Protein AF-A0AAD5U2F9-F1 (afdb_monomer)

Radius of gyration: 37.43 Å; Cα contacts (8 Å, |Δi|>4): 205; chains: 1; bounding box: 77×42×132 Å

Solvent-accessible surface area (backbone atoms only — not comparable to full-atom values): 18842 Å² total; per-residue (Å²): 137,85,73,92,80,76,75,91,70,84,79,78,77,82,77,81,80,77,82,88,76,88,82,91,79,80,88,80,77,93,74,76,93,76,90,68,88,76,65,61,63,57,57,65,72,70,50,59,70,67,59,54,49,56,58,56,71,72,50,52,75,70,53,40,58,54,48,38,70,72,37,81,73,48,27,55,58,34,47,52,54,49,49,56,52,50,49,53,52,47,55,50,47,53,52,50,40,52,51,42,49,51,51,39,50,53,49,44,64,68,45,47,63,54,47,52,53,37,37,57,70,35,59,79,48,63,59,61,43,58,52,60,58,54,68,52,90,77,66,56,70,56,43,49,49,49,52,44,41,56,48,29,52,72,63,30,73,81,70,45,53,95,82,50,52,91,89,48,62,80,86,34,64,71,55,68,70,55,47,40,56,53,59,66,33,66,75,43,39,52,47,55,40,43,32,47,75,47,54,83,75,46,54,68,71,28,45,54,51,41,51,53,48,56,72,70,39,82,71,68,38,69,67,54,29,49,73,78,32,61,42,41,27,56,48,42,53,51,52,50,38,51,44,53,39,51,55,60,50,47,56,51,52,48,45,48,50,52,39,54,54,44,52,55,50,47,54,54,48,52,57,52,51,52,56,52,49,53,53,51,52,54,51,52,51,54,52,52,50,55,55,51,51,56,52,52,55,56,56,61,58,62,68,60,66,73,67,69,76,74,79,82,81,84,88,84,83,135

Structure (mmCIF, N/CA/C/O backbone):
data_AF-A0AAD5U2F9-F1
#
_entry.id   AF-A0AAD5U2F9-F1
#
loop_
_atom_site.group_PDB
_atom_site.id
_atom_site.type_symbol
_atom_site.label_atom_id
_atom_site.label_alt_id
_atom_site.label_comp_id
_atom_site.label_asym_id
_atom_site.label_entity_id
_atom_site.label_seq_id
_atom_site.pdbx_PDB_ins_code
_atom_site.Cartn_x
_atom_site.Cartn_y
_atom_site.Cartn_z
_atom_site.occupancy
_atom_site.B_iso_or_equiv
_atom_site.auth_seq_id
_atom_site.auth_comp_id
_atom_site.auth_asym_id
_atom_site.auth_atom_id
_atom_site.pdbx_PDB_model_num
ATOM 1 N N . MET A 1 1 ? 15.137 -20.471 -12.268 1.00 33.28 1 MET A N 1
ATOM 2 C CA . MET A 1 1 ? 14.529 -19.781 -13.425 1.00 33.28 1 MET A CA 1
ATOM 3 C C . MET A 1 1 ? 13.024 -19.851 -13.263 1.00 33.28 1 MET A C 1
ATOM 5 O O . MET A 1 1 ? 12.432 -20.885 -13.533 1.00 33.28 1 MET A O 1
ATOM 9 N N . ILE A 1 2 ? 12.435 -18.809 -12.681 1.00 31.50 2 ILE A N 1
ATOM 10 C CA . ILE A 1 2 ? 11.010 -18.770 -12.344 1.00 31.50 2 ILE A CA 1
ATOM 11 C C . ILE A 1 2 ? 10.299 -18.110 -13.521 1.00 31.50 2 ILE A C 1
ATOM 13 O O . ILE A 1 2 ? 10.504 -16.931 -13.793 1.00 31.50 2 ILE A O 1
ATOM 17 N N . GLY A 1 3 ? 9.524 -18.907 -14.254 1.00 26.14 3 GLY A N 1
ATOM 18 C CA . GLY A 1 3 ? 8.682 -18.437 -15.343 1.00 26.14 3 GLY A CA 1
ATOM 19 C C . GLY A 1 3 ? 7.549 -17.572 -14.804 1.00 26.14 3 GLY A C 1
ATOM 20 O O . GLY A 1 3 ? 6.609 -18.079 -14.197 1.00 26.14 3 GLY A O 1
ATOM 21 N N . ILE A 1 4 ? 7.601 -16.273 -15.088 1.00 39.16 4 ILE A N 1
ATOM 22 C CA . ILE A 1 4 ? 6.535 -15.300 -14.795 1.00 39.16 4 ILE A CA 1
ATOM 23 C C . ILE A 1 4 ? 5.450 -15.383 -15.891 1.00 39.16 4 ILE A C 1
ATOM 25 O O . ILE A 1 4 ? 5.004 -14.387 -16.448 1.00 39.16 4 ILE A O 1
ATOM 29 N N . LYS A 1 5 ? 5.042 -16.604 -16.261 1.00 36.72 5 LYS A N 1
ATOM 30 C CA . LYS A 1 5 ? 3.943 -16.849 -17.215 1.00 36.72 5 LYS A CA 1
ATOM 31 C C . LYS A 1 5 ? 2.891 -17.844 -16.725 1.00 36.72 5 LYS A C 1
ATOM 33 O O . LYS A 1 5 ? 2.007 -18.217 -17.487 1.00 36.72 5 LYS A O 1
ATOM 38 N N . LYS A 1 6 ? 2.899 -18.220 -15.442 1.00 33.22 6 LYS A N 1
ATOM 39 C CA . LYS A 1 6 ? 1.750 -18.892 -14.821 1.00 33.22 6 LYS A CA 1
ATOM 40 C C . LYS A 1 6 ? 1.134 -18.007 -13.741 1.00 33.22 6 LYS A C 1
ATOM 42 O O . LYS A 1 6 ? 1.696 -17.847 -12.669 1.00 33.22 6 LYS A O 1
ATOM 47 N N . GLN A 1 7 ? -0.054 -17.505 -14.077 1.00 32.22 7 GLN A N 1
ATOM 48 C CA . GLN A 1 7 ? -1.107 -17.049 -13.170 1.00 32.22 7 GLN A CA 1
ATOM 49 C C . GLN A 1 7 ? -0.877 -15.723 -12.431 1.00 32.22 7 GLN A C 1
ATOM 51 O O . GLN A 1 7 ? -0.737 -15.671 -11.215 1.00 32.22 7 GLN A O 1
ATOM 56 N N . LEU A 1 8 ? -1.035 -14.619 -13.164 1.00 32.69 8 LEU A N 1
ATOM 57 C CA . LEU A 1 8 ? -1.783 -13.483 -12.620 1.00 32.69 8 LEU A CA 1
ATOM 58 C C . LEU A 1 8 ? -3.261 -13.900 -12.577 1.00 32.69 8 LEU A C 1
ATOM 60 O O . LEU A 1 8 ? -3.999 -13.721 -13.544 1.00 32.69 8 LEU A O 1
ATOM 64 N N . HIS A 1 9 ? -3.671 -14.549 -11.486 1.00 31.70 9 HIS A N 1
ATOM 65 C CA . HIS A 1 9 ? -5.090 -14.712 -11.192 1.00 31.70 9 HIS A CA 1
ATOM 66 C C . HIS A 1 9 ? -5.690 -13.351 -10.802 1.00 31.70 9 HIS A C 1
ATOM 68 O O . HIS A 1 9 ? -5.030 -12.564 -10.119 1.00 31.70 9 HIS A O 1
ATOM 74 N N . PRO A 1 10 ? -6.932 -13.059 -11.221 1.00 29.91 10 PRO A N 1
ATOM 75 C CA . PRO A 1 10 ? -7.597 -11.815 -10.882 1.00 29.91 10 PRO A CA 1
ATOM 76 C C . PRO A 1 10 ? -7.901 -11.810 -9.383 1.00 29.91 10 PRO A C 1
ATOM 78 O O . PRO A 1 10 ? -8.661 -12.640 -8.884 1.00 29.91 10 PRO A O 1
ATOM 81 N N . ILE A 1 11 ? -7.312 -10.863 -8.654 1.00 34.22 11 ILE A N 1
ATOM 82 C CA . ILE A 1 11 ? -7.750 -10.554 -7.296 1.00 34.22 11 ILE A CA 1
ATOM 83 C C . ILE A 1 11 ? -9.129 -9.914 -7.435 1.00 34.22 11 ILE A C 1
ATOM 85 O O . ILE A 1 11 ? -9.268 -8.793 -7.927 1.00 34.22 11 ILE A O 1
ATOM 89 N N . ASN A 1 12 ? -10.149 -10.677 -7.047 1.00 27.72 12 ASN A N 1
ATOM 90 C CA . ASN A 1 12 ? -11.531 -10.239 -6.978 1.00 27.72 12 ASN A CA 1
ATOM 91 C C . ASN A 1 12 ? -11.623 -8.911 -6.221 1.00 27.72 12 ASN A C 1
ATOM 93 O O . ASN A 1 12 ? -11.378 -8.825 -5.018 1.00 27.72 12 ASN A O 1
ATOM 97 N N . SER A 1 13 ? -12.021 -7.875 -6.953 1.00 32.78 13 SER A N 1
ATOM 98 C CA . SER A 1 13 ? -12.453 -6.597 -6.417 1.00 32.78 13 SER A CA 1
ATOM 99 C C . SER A 1 13 ? -13.642 -6.816 -5.482 1.00 32.78 13 SER A C 1
ATOM 101 O O . SER A 1 13 ? -14.740 -7.156 -5.934 1.00 32.78 13 SER A O 1
ATOM 103 N N . VAL A 1 14 ? -13.455 -6.589 -4.181 1.00 30.52 14 VAL A N 1
ATOM 104 C CA . VAL A 1 14 ? -14.581 -6.460 -3.253 1.00 30.52 14 VAL A CA 1
ATOM 105 C C . VAL A 1 14 ? -15.279 -5.136 -3.556 1.00 30.52 14 VAL A C 1
ATOM 107 O O . VAL A 1 14 ? -14.872 -4.054 -3.141 1.00 30.52 14 VAL A O 1
ATOM 110 N N . SER A 1 15 ? -16.327 -5.269 -4.364 1.00 30.78 15 SER A N 1
ATOM 111 C CA . SER A 1 15 ? -17.335 -4.274 -4.699 1.00 30.78 15 SER A CA 1
ATOM 112 C C . SER A 1 15 ? -17.953 -3.682 -3.427 1.00 30.78 15 SER A C 1
ATOM 114 O O . SER A 1 15 ? -18.723 -4.340 -2.725 1.00 30.78 15 SER A O 1
ATOM 116 N N . SER A 1 16 ? -17.649 -2.417 -3.137 1.00 30.36 16 SER A N 1
ATOM 117 C CA . SER A 1 16 ? -18.396 -1.621 -2.165 1.00 30.36 16 SER A CA 1
ATOM 118 C C . SER A 1 16 ? -19.690 -1.123 -2.819 1.00 30.36 16 SER A C 1
ATOM 120 O O . SER A 1 16 ? -19.757 -0.072 -3.457 1.00 30.36 16 SER A O 1
ATOM 122 N N . ARG A 1 17 ? -20.754 -1.919 -2.676 1.00 29.19 17 ARG A N 1
ATOM 123 C CA . ARG A 1 17 ? -22.121 -1.517 -3.030 1.00 29.19 17 ARG A CA 1
ATOM 124 C C . ARG A 1 17 ? -22.540 -0.319 -2.173 1.00 29.19 17 ARG A C 1
ATOM 126 O O . ARG A 1 17 ? -22.806 -0.460 -0.983 1.00 29.19 17 ARG A O 1
ATOM 133 N N . LYS A 1 18 ? -22.656 0.855 -2.796 1.00 38.56 18 LYS A N 1
ATOM 134 C CA . LYS A 1 18 ? -23.537 1.931 -2.321 1.00 38.56 18 LYS A CA 1
ATOM 135 C C . LYS A 1 18 ? -24.983 1.539 -2.635 1.00 38.56 18 LYS A C 1
ATOM 137 O O . LYS A 1 18 ? -25.256 1.238 -3.796 1.00 38.56 18 LYS A O 1
ATOM 142 N N . PRO A 1 19 ? -25.936 1.631 -1.698 1.00 32.59 19 PRO A N 1
ATOM 143 C CA . PRO A 1 19 ? -27.327 1.790 -2.065 1.00 32.59 19 PRO A CA 1
ATOM 144 C C . PRO A 1 19 ? -27.665 3.282 -2.077 1.00 32.59 19 PRO A C 1
ATOM 146 O O . PRO A 1 19 ? -27.774 3.931 -1.038 1.00 32.59 19 PRO A O 1
ATOM 149 N N . ALA A 1 20 ? -27.842 3.817 -3.283 1.00 32.88 20 ALA A N 1
ATOM 150 C CA . ALA A 1 20 ? -28.724 4.950 -3.491 1.00 32.88 20 ALA A CA 1
ATOM 151 C C . ALA A 1 20 ? -30.162 4.422 -3.394 1.00 32.88 20 ALA A C 1
ATOM 153 O O . ALA A 1 20 ? -30.603 3.662 -4.251 1.00 32.88 20 ALA A O 1
ATOM 154 N N . LEU A 1 21 ? -30.880 4.805 -2.340 1.00 31.52 21 LEU A N 1
ATOM 155 C CA . LEU A 1 21 ? -32.331 4.677 -2.271 1.00 31.52 21 LEU A CA 1
ATOM 156 C C . LEU A 1 21 ? -32.918 6.068 -2.057 1.00 31.52 21 LEU A C 1
ATOM 158 O O . LEU A 1 21 ? -32.860 6.664 -0.984 1.00 31.52 21 LEU A O 1
ATOM 162 N N . SER A 1 22 ? -33.440 6.566 -3.169 1.00 37.78 22 SER A N 1
ATOM 163 C CA . SER A 1 22 ? -34.374 7.668 -3.328 1.00 37.78 22 SER A CA 1
ATOM 164 C C . SER A 1 22 ? -35.456 7.721 -2.251 1.00 37.78 22 SER A C 1
ATOM 166 O O . SER A 1 22 ? -36.113 6.711 -2.001 1.00 37.78 22 SER A O 1
ATOM 168 N N . LYS A 1 23 ? -35.771 8.927 -1.766 1.00 32.59 23 LYS A N 1
ATOM 169 C CA . LYS A 1 23 ? -37.139 9.282 -1.361 1.00 32.59 23 LYS A CA 1
ATOM 170 C C . LYS A 1 23 ? -37.476 10.709 -1.799 1.00 32.59 23 LYS A C 1
ATOM 172 O O . LYS A 1 23 ? -37.131 11.679 -1.134 1.00 32.59 23 LYS A O 1
ATOM 177 N N . LYS A 1 24 ? -38.188 10.808 -2.927 1.00 40.88 24 LYS A N 1
ATOM 178 C CA . LYS A 1 24 ? -39.222 11.827 -3.149 1.00 40.88 24 LYS A CA 1
ATOM 179 C C . LYS A 1 24 ? -40.519 11.277 -2.547 1.00 40.88 24 LYS A C 1
ATOM 181 O O . LYS A 1 24 ? -40.970 10.226 -2.981 1.00 40.88 24 LYS A O 1
ATOM 186 N N . LEU A 1 25 ? -41.060 11.983 -1.560 1.00 31.20 25 LEU A N 1
ATOM 187 C CA . LEU A 1 25 ? -42.456 12.009 -1.086 1.00 31.20 25 LEU A CA 1
ATOM 188 C C . LEU A 1 25 ? -42.454 13.098 0.003 1.00 31.20 25 LEU A C 1
ATOM 190 O O . LEU A 1 25 ? -41.921 12.892 1.086 1.00 31.20 25 LEU A O 1
ATOM 194 N N . ALA A 1 26 ? -42.603 14.363 -0.384 1.00 30.98 26 ALA A N 1
ATOM 195 C CA . ALA A 1 26 ? -43.881 15.067 -0.500 1.00 30.98 26 ALA A CA 1
ATOM 196 C C . ALA A 1 26 ? -44.586 15.243 0.858 1.00 30.98 26 ALA A C 1
ATOM 198 O O . ALA A 1 26 ? -45.121 14.301 1.426 1.00 30.98 26 ALA A O 1
ATOM 199 N N . ASN A 1 27 ? -44.554 16.496 1.325 1.00 39.47 27 ASN A N 1
ATOM 200 C CA . ASN A 1 27 ? -45.583 17.212 2.077 1.00 39.47 27 ASN A CA 1
ATOM 201 C C . ASN A 1 27 ? -46.611 16.380 2.851 1.00 39.47 27 ASN A C 1
ATOM 203 O O . ASN A 1 27 ? -47.549 15.847 2.268 1.00 39.47 27 ASN A O 1
ATOM 207 N N . THR A 1 28 ? -46.579 16.479 4.180 1.00 30.92 28 THR A N 1
ATOM 208 C CA . THR A 1 28 ? -47.809 16.548 4.979 1.00 30.92 28 THR A CA 1
ATOM 209 C C . THR A 1 28 ? -47.571 17.432 6.204 1.00 30.92 28 THR A C 1
ATOM 211 O O . THR A 1 28 ? -46.722 17.152 7.039 1.00 30.92 28 THR A O 1
ATOM 214 N N . LYS A 1 29 ? -48.311 18.547 6.211 1.00 32.12 29 LYS A N 1
ATOM 215 C CA . LYS A 1 29 ? -48.756 19.404 7.320 1.00 32.12 29 LYS A CA 1
ATOM 216 C C . LYS A 1 29 ? -47.908 19.485 8.599 1.00 32.12 29 LYS A C 1
ATOM 218 O O . LYS A 1 29 ? -47.848 18.563 9.404 1.00 32.12 29 LYS A O 1
ATOM 223 N N . ARG A 1 30 ? -47.463 20.724 8.860 1.00 43.28 30 ARG A N 1
ATOM 224 C CA . ARG A 1 30 ? -47.388 21.336 10.198 1.00 43.28 30 ARG A CA 1
ATOM 225 C C . ARG A 1 30 ? -48.528 20.830 11.089 1.00 43.28 30 ARG A C 1
ATOM 227 O O . ARG A 1 30 ? -49.688 21.120 10.801 1.00 43.28 30 ARG A O 1
ATOM 234 N N . ILE A 1 31 ? -48.180 20.180 12.194 1.00 32.78 31 ILE A N 1
ATOM 235 C CA . ILE A 1 31 ? -49.028 20.101 13.380 1.00 32.78 31 ILE A CA 1
ATOM 236 C C . ILE A 1 31 ? -48.168 20.559 14.560 1.00 32.78 31 ILE A C 1
ATOM 238 O O . ILE A 1 31 ? -47.144 19.964 14.878 1.00 32.78 31 ILE A O 1
ATOM 242 N N . SER A 1 32 ? -48.571 21.723 15.065 1.00 34.31 32 SER A N 1
ATOM 243 C CA . SER A 1 32 ? -48.339 22.331 16.377 1.00 34.31 32 SER A CA 1
ATOM 244 C C . SER A 1 32 ? -47.263 21.741 17.294 1.00 34.31 32 SER A C 1
ATOM 246 O O . SER A 1 32 ? -47.362 20.620 17.784 1.00 34.31 32 SER A O 1
ATOM 248 N N . THR A 1 33 ? -46.335 22.621 17.664 1.00 39.47 33 THR A N 1
ATOM 249 C CA . THR A 1 33 ? -45.695 22.689 18.982 1.00 39.47 33 THR A CA 1
ATOM 250 C C . THR A 1 33 ? -46.696 22.400 20.105 1.00 39.47 33 THR A C 1
ATOM 252 O O . THR A 1 33 ? -47.547 23.238 20.406 1.00 39.47 33 THR A O 1
ATOM 255 N N . VAL A 1 34 ? -46.583 21.227 20.728 1.00 37.91 34 VAL A N 1
ATOM 256 C CA . VAL A 1 34 ? -47.246 20.912 21.995 1.00 37.91 34 VAL A CA 1
ATOM 257 C C . VAL A 1 34 ? -46.211 21.077 23.103 1.00 37.91 34 VAL A C 1
ATOM 259 O O . VAL A 1 34 ? -45.277 20.291 23.240 1.00 37.91 34 VAL A O 1
ATOM 262 N N . ASN A 1 35 ? -46.368 22.154 23.866 1.00 38.53 35 ASN A N 1
ATOM 263 C CA . ASN A 1 35 ? -45.693 22.357 25.138 1.00 38.53 35 ASN A CA 1
ATOM 264 C C . ASN A 1 35 ? -46.372 21.462 26.189 1.00 38.53 35 ASN A C 1
ATOM 266 O O . ASN A 1 35 ? -47.381 21.857 26.765 1.00 38.53 35 ASN A O 1
ATOM 270 N N . THR A 1 36 ? -45.823 20.277 26.454 1.00 37.78 36 THR A N 1
ATOM 271 C CA . THR A 1 36 ? -46.230 19.397 27.570 1.00 37.78 36 THR A CA 1
ATOM 272 C C . THR A 1 36 ? -45.003 18.899 28.329 1.00 37.78 36 THR A C 1
ATOM 274 O O . THR A 1 36 ? -44.701 17.717 28.365 1.00 37.78 36 THR A O 1
ATOM 277 N N . THR A 1 37 ? -44.235 19.801 28.941 1.00 46.03 37 THR A N 1
ATOM 278 C CA . THR A 1 37 ? -42.982 19.426 29.629 1.00 46.03 37 THR A CA 1
ATOM 279 C C . THR A 1 37 ? -43.123 19.132 31.123 1.00 46.03 37 THR A C 1
ATOM 281 O O . THR A 1 37 ? -42.113 18.897 31.770 1.00 46.03 37 THR A O 1
ATOM 284 N N . LYS A 1 38 ? -44.332 19.117 31.707 1.00 47.41 38 LYS A N 1
ATOM 285 C CA . LYS A 1 38 ? -44.489 18.867 33.159 1.00 47.41 38 LYS A CA 1
ATOM 286 C C . LYS A 1 38 ? -45.297 17.628 33.551 1.00 47.41 38 LYS A C 1
ATOM 288 O O . LYS A 1 38 ? -45.161 17.182 34.683 1.00 47.41 38 LYS A O 1
ATOM 293 N N . SER A 1 39 ? -46.105 17.051 32.661 1.00 48.19 39 SER A N 1
ATOM 294 C CA . SER A 1 39 ? -46.947 15.890 32.996 1.00 48.19 39 SER A CA 1
ATOM 295 C C . SER A 1 39 ? -46.292 14.540 32.682 1.00 48.19 39 SER A C 1
ATOM 297 O O . SER A 1 39 ? -46.493 13.592 33.436 1.00 48.19 39 SER A O 1
ATOM 299 N N . ASP A 1 40 ? -45.454 14.447 31.643 1.00 52.34 40 ASP A N 1
ATOM 300 C CA . ASP A 1 40 ? -44.859 13.168 31.212 1.00 52.34 40 ASP A CA 1
ATOM 301 C C . ASP A 1 40 ? -43.726 12.669 32.124 1.00 52.34 40 ASP A C 1
ATOM 303 O O . ASP A 1 40 ? -43.527 11.461 32.259 1.00 52.34 40 ASP A O 1
ATOM 307 N N . GLU A 1 41 ? -43.012 13.565 32.819 1.00 55.22 41 GLU A N 1
ATOM 308 C CA . GLU A 1 41 ? -41.964 13.155 33.771 1.00 55.22 41 GLU A CA 1
ATOM 309 C C . GLU A 1 41 ? -42.535 12.334 34.935 1.00 55.22 41 GLU A C 1
ATOM 311 O O . GLU A 1 41 ? -41.893 11.394 35.406 1.00 55.22 41 GLU A O 1
ATOM 316 N N . SER A 1 42 ? -43.766 12.639 35.357 1.00 59.19 42 SER A N 1
ATOM 317 C CA . SER A 1 42 ? -44.431 11.949 36.467 1.00 59.19 42 SER A CA 1
ATOM 318 C C . SER A 1 42 ? -44.774 10.489 36.151 1.00 59.19 42 SER A C 1
ATOM 320 O O . SER A 1 42 ? -44.719 9.639 37.038 1.00 59.19 42 SER A O 1
ATOM 322 N N . LEU A 1 43 ? -45.049 10.168 34.881 1.00 66.50 43 LEU A N 1
ATOM 323 C CA . LEU A 1 43 ? -45.358 8.803 34.448 1.00 66.50 43 LEU A CA 1
ATOM 324 C C . LEU A 1 43 ? -44.110 7.914 34.458 1.00 66.50 43 LEU A C 1
ATOM 326 O O . LEU A 1 43 ? -44.182 6.760 34.873 1.00 66.50 43 LEU A O 1
ATOM 330 N N . LEU A 1 44 ? -42.954 8.460 34.066 1.00 64.56 44 LEU A N 1
ATOM 331 C CA . LEU A 1 44 ? -41.676 7.739 34.101 1.00 64.56 44 LEU A CA 1
ATOM 332 C C . LEU A 1 44 ? -41.145 7.525 35.521 1.00 64.56 44 LEU A C 1
ATOM 334 O O . LEU A 1 44 ? -40.471 6.530 35.765 1.00 64.56 44 LEU A O 1
ATOM 338 N N . LEU A 1 45 ? -41.453 8.429 36.452 1.00 69.25 45 LEU A N 1
ATOM 339 C CA . LEU A 1 45 ? -41.091 8.297 37.868 1.00 69.25 45 LEU A CA 1
ATOM 340 C C . LEU A 1 45 ? -41.937 7.253 38.617 1.00 69.25 45 LEU A C 1
ATOM 342 O O . LEU A 1 45 ? -41.470 6.716 39.617 1.00 69.25 45 LEU A O 1
ATOM 346 N N . ASN A 1 46 ? -43.144 6.949 38.128 1.00 78.00 46 ASN A N 1
ATOM 347 C CA . ASN A 1 46 ? -44.066 5.983 38.741 1.00 78.00 46 ASN A CA 1
ATOM 348 C C . ASN A 1 46 ? -43.971 4.566 38.149 1.00 78.00 46 ASN A C 1
ATOM 350 O O . ASN A 1 46 ? -44.647 3.652 38.624 1.00 78.00 46 ASN A O 1
ATOM 354 N N . LEU A 1 47 ? -43.162 4.369 37.106 1.00 81.56 47 LEU A N 1
ATOM 355 C CA . LEU A 1 47 ? -42.963 3.060 36.491 1.00 81.56 47 LEU A CA 1
ATOM 356 C C . LEU A 1 47 ? -42.028 2.183 37.345 1.00 81.56 47 LEU A C 1
ATOM 358 O O . LEU A 1 47 ? -41.042 2.687 37.885 1.00 81.56 47 LEU A O 1
ATOM 362 N N . PRO A 1 48 ? -42.278 0.862 37.431 1.00 88.62 48 PRO A N 1
ATOM 363 C CA . PRO A 1 48 ? -41.333 -0.065 38.042 1.00 88.62 48 PRO A CA 1
ATOM 364 C C . PRO A 1 48 ? -39.966 -0.008 37.350 1.00 88.62 48 PRO A C 1
ATOM 366 O O . PRO A 1 48 ? -39.873 0.120 36.123 1.00 88.62 48 PRO A O 1
ATOM 369 N N . SER A 1 49 ? -38.903 -0.146 38.142 1.00 86.19 49 SER A N 1
ATOM 370 C CA . SER A 1 49 ? -37.507 -0.046 37.693 1.00 86.19 49 SER A CA 1
ATOM 371 C C . SER A 1 49 ? -37.189 -0.993 36.525 1.00 86.19 49 SER A C 1
ATOM 373 O O . SER A 1 49 ? -36.432 -0.651 35.616 1.00 86.19 49 SER A O 1
ATOM 375 N N . GLU A 1 50 ? -37.804 -2.174 36.511 1.00 88.56 50 GLU A N 1
ATOM 376 C CA . GLU A 1 50 ? -37.663 -3.209 35.487 1.00 88.56 50 GLU A CA 1
ATOM 377 C C . GLU A 1 50 ? -38.198 -2.747 34.128 1.00 88.56 50 GLU A C 1
ATOM 379 O O . GLU A 1 50 ? -37.573 -2.993 33.093 1.00 88.56 50 GLU A O 1
ATOM 384 N N . ILE A 1 51 ? -39.331 -2.036 34.122 1.00 89.06 51 ILE A N 1
ATOM 385 C CA . ILE A 1 51 ? -39.951 -1.527 32.894 1.00 89.06 51 ILE A CA 1
ATOM 386 C C . ILE A 1 51 ? -39.092 -0.408 32.302 1.00 89.06 51 ILE A C 1
ATOM 388 O O . ILE A 1 51 ? -38.866 -0.373 31.092 1.00 89.06 51 ILE A O 1
ATOM 392 N N . ILE A 1 52 ? -38.531 0.457 33.150 1.00 87.12 52 ILE A N 1
ATOM 393 C CA . ILE A 1 52 ? -37.615 1.525 32.727 1.00 87.12 52 ILE A CA 1
ATOM 394 C C . ILE A 1 52 ? -36.351 0.930 32.091 1.00 87.12 52 ILE A C 1
ATOM 396 O O . ILE A 1 52 ? -35.933 1.364 31.014 1.00 87.12 52 ILE A O 1
ATOM 400 N N . LEU A 1 53 ? -35.769 -0.104 32.709 1.00 88.56 53 LEU A N 1
ATOM 401 C CA . LEU A 1 53 ? -34.615 -0.815 32.156 1.00 88.56 53 LEU A CA 1
ATOM 402 C C . LEU A 1 53 ? -34.932 -1.468 30.804 1.00 88.56 53 LEU A C 1
ATOM 404 O O . LEU A 1 53 ? -34.114 -1.388 29.888 1.00 88.56 53 LEU A O 1
ATOM 408 N N . LEU A 1 54 ? -36.113 -2.075 30.651 1.00 89.12 54 LEU A N 1
ATOM 409 C CA . LEU A 1 54 ? -36.565 -2.664 29.386 1.00 89.12 54 LEU A CA 1
ATOM 410 C C . LEU A 1 54 ? -36.715 -1.617 28.276 1.00 89.12 54 LEU A C 1
ATOM 412 O O . LEU A 1 54 ? -36.242 -1.845 27.162 1.00 89.12 54 LEU A O 1
ATOM 416 N N . ILE A 1 55 ? -37.304 -0.456 28.580 1.00 88.94 55 ILE A N 1
ATOM 417 C CA . ILE A 1 55 ? -37.427 0.657 27.626 1.00 88.94 55 ILE A CA 1
ATOM 418 C C . ILE A 1 55 ? -36.032 1.117 27.186 1.00 88.94 55 ILE A C 1
ATOM 420 O O . ILE A 1 55 ? -35.733 1.202 25.993 1.00 88.94 55 ILE A O 1
ATOM 424 N N . PHE A 1 56 ? -35.133 1.350 28.142 1.00 91.25 56 PHE A N 1
ATOM 425 C CA . PHE A 1 56 ? -33.779 1.825 27.863 1.00 91.25 56 PHE A CA 1
ATOM 426 C C . PHE A 1 56 ? -32.897 0.782 27.165 1.00 91.25 56 PHE A C 1
ATOM 428 O O . PHE A 1 56 ? -32.013 1.148 26.384 1.00 91.25 56 PHE A O 1
ATOM 435 N N . LYS A 1 57 ? -33.165 -0.514 27.356 1.00 90.62 57 LYS A N 1
ATOM 436 C CA . LYS A 1 57 ? -32.479 -1.607 26.654 1.00 90.62 57 LYS A CA 1
ATOM 437 C C . LYS A 1 57 ? -32.712 -1.585 25.141 1.00 90.62 57 LYS A C 1
ATOM 439 O O . LYS A 1 57 ? -31.886 -2.146 24.424 1.00 90.62 57 LYS A O 1
ATOM 444 N N . ASN A 1 58 ? -33.746 -0.910 24.646 1.00 90.81 58 ASN A N 1
ATOM 445 C CA . ASN A 1 58 ? -34.024 -0.804 23.209 1.00 90.81 58 ASN A CA 1
ATOM 446 C C . ASN A 1 58 ? -33.578 0.531 22.591 1.00 90.81 58 ASN A C 1
ATOM 448 O O . ASN A 1 58 ? -33.508 0.644 21.370 1.00 90.81 58 ASN A O 1
ATOM 452 N N . LEU A 1 59 ? -33.220 1.527 23.406 1.00 92.38 59 LEU A N 1
ATOM 453 C CA . LEU A 1 59 ? -32.761 2.831 22.920 1.00 92.38 59 LEU A CA 1
ATOM 454 C C . LEU A 1 59 ? -31.346 2.763 22.342 1.00 92.38 59 LEU A C 1
ATOM 456 O O . LEU A 1 59 ? -30.524 1.955 22.772 1.00 92.38 59 LEU A O 1
ATOM 460 N N . SER A 1 60 ? -31.016 3.654 21.412 1.00 92.50 60 SER A N 1
ATOM 461 C CA . SER A 1 60 ? -29.647 3.843 20.920 1.00 92.50 60 SER A CA 1
ATOM 462 C C . SER A 1 60 ? -28.743 4.511 21.970 1.00 92.50 60 SER A C 1
ATOM 464 O O . SER A 1 60 ? -29.204 5.155 22.912 1.00 92.50 60 SER A O 1
ATOM 466 N N . ILE A 1 61 ? -27.416 4.416 21.803 1.00 88.75 61 ILE A N 1
ATOM 467 C CA . ILE A 1 61 ? -26.448 5.092 22.694 1.00 88.75 61 ILE A CA 1
ATOM 468 C C . ILE A 1 61 ? -26.663 6.616 22.695 1.00 88.75 61 ILE A C 1
ATOM 470 O O . ILE A 1 61 ? -26.491 7.269 23.724 1.00 88.75 61 ILE A O 1
ATOM 474 N N . VAL A 1 62 ? -27.047 7.194 21.553 1.00 90.56 62 VAL A N 1
ATOM 475 C CA . VAL A 1 62 ? -27.298 8.638 21.423 1.00 90.56 62 VAL A CA 1
ATOM 476 C C . VAL A 1 62 ? -28.521 9.049 22.243 1.00 90.56 62 VAL A C 1
ATOM 478 O O . VAL A 1 62 ? -28.480 10.059 22.943 1.00 90.56 62 VAL A O 1
ATOM 481 N N . GLU A 1 63 ? -29.588 8.256 22.201 1.00 91.12 63 GLU A N 1
ATOM 482 C CA . GLU A 1 63 ? -30.808 8.503 22.974 1.00 91.12 63 GLU A CA 1
ATOM 483 C C . GLU A 1 63 ? -30.582 8.296 24.470 1.00 91.12 63 GLU A C 1
ATOM 485 O O . GLU A 1 63 ? -31.004 9.134 25.262 1.00 91.12 63 GLU A O 1
ATOM 490 N N . LEU A 1 64 ? -29.825 7.268 24.867 1.00 89.75 64 LEU A N 1
ATOM 491 C CA . LEU A 1 64 ? -29.445 7.060 26.268 1.00 89.75 64 LEU A CA 1
ATOM 492 C C . LEU A 1 64 ? -28.637 8.237 26.832 1.00 89.75 64 LEU A C 1
ATOM 494 O O . LEU A 1 64 ? -28.856 8.647 27.970 1.00 89.75 64 LEU A O 1
ATOM 498 N N . LYS A 1 65 ? -27.744 8.835 26.031 1.00 87.56 65 LYS A N 1
ATOM 499 C CA . LYS A 1 65 ? -27.016 10.053 26.424 1.00 87.56 65 LYS A CA 1
ATOM 500 C C . LYS A 1 65 ? -27.947 11.247 26.641 1.00 87.56 65 LYS A C 1
ATOM 502 O O . LYS A 1 65 ? -27.686 12.037 27.541 1.00 87.56 65 LYS A O 1
ATOM 507 N N . LYS A 1 66 ? -29.014 11.380 25.847 1.00 90.19 66 LYS A N 1
ATOM 508 C CA . LYS A 1 66 ? -30.030 12.430 26.033 1.00 90.19 66 LYS A CA 1
ATOM 509 C C . LYS A 1 66 ? -30.879 12.157 27.274 1.00 90.19 66 LYS A C 1
ATOM 511 O O . LYS A 1 66 ? -31.039 13.050 28.097 1.00 90.19 66 LYS A O 1
ATOM 516 N N . ALA A 1 67 ? -31.339 10.918 27.453 1.00 86.69 67 ALA A N 1
ATOM 517 C CA . ALA A 1 67 ? -32.135 10.499 28.607 1.00 86.69 67 ALA A CA 1
ATOM 518 C C . ALA A 1 67 ? -31.391 10.706 29.938 1.00 86.69 67 ALA A C 1
ATOM 520 O O . ALA A 1 67 ? -31.989 11.110 30.933 1.00 86.69 67 ALA A O 1
ATOM 521 N N . ARG A 1 68 ? -30.062 10.539 29.934 1.00 86.19 68 ARG A N 1
ATOM 522 C CA . ARG A 1 68 ? -29.182 10.832 31.076 1.00 86.19 68 ARG A CA 1
ATOM 523 C C . ARG A 1 68 ? -29.266 12.286 31.567 1.00 86.19 68 ARG A C 1
ATOM 525 O O . ARG A 1 68 ? -28.954 12.545 32.727 1.00 86.19 68 ARG A O 1
ATOM 532 N N . LEU A 1 69 ? -29.630 13.233 30.699 1.00 87.88 69 LEU A N 1
ATOM 533 C CA . LEU A 1 69 ? -29.712 14.661 31.028 1.00 87.88 69 LEU A CA 1
ATOM 534 C C . LEU A 1 69 ? -31.082 15.079 31.576 1.00 87.88 69 LEU A C 1
ATOM 536 O O . LEU A 1 69 ? -31.188 16.180 32.104 1.00 87.88 69 LEU A O 1
ATOM 540 N N . LEU A 1 70 ? -32.106 14.227 31.460 1.00 87.31 70 LEU A N 1
ATOM 541 C CA . LEU A 1 70 ? -33.483 14.583 31.813 1.00 87.31 70 LEU A CA 1
ATOM 542 C C . LEU A 1 70 ? -33.706 14.595 33.328 1.00 87.31 70 LEU A C 1
ATOM 544 O O . LEU A 1 70 ? -34.257 15.547 33.862 1.00 87.31 70 LEU A O 1
ATOM 548 N N . SER A 1 71 ? -33.243 13.571 34.051 1.00 86.19 71 SER A N 1
ATOM 549 C CA . SER A 1 71 ? -33.406 13.532 35.508 1.00 86.19 71 SER A CA 1
ATOM 550 C C . SER A 1 71 ? -32.302 12.749 36.216 1.00 86.19 71 SER A C 1
ATOM 552 O O . SER A 1 71 ? -31.671 11.855 35.646 1.00 86.19 71 SER A O 1
ATOM 554 N N . LYS A 1 72 ? -32.080 13.057 37.503 1.00 82.81 72 LYS A N 1
ATOM 555 C CA . LYS A 1 72 ? -31.133 12.314 38.358 1.00 82.81 72 LYS A CA 1
ATOM 556 C C . LYS A 1 72 ? -31.537 10.845 38.528 1.00 82.81 72 LYS A C 1
ATOM 558 O O . LYS A 1 72 ? -30.658 9.996 38.621 1.00 82.81 72 LYS A O 1
ATOM 563 N N . TYR A 1 73 ? -32.840 10.560 38.544 1.00 82.44 73 TYR A N 1
ATOM 564 C CA . TYR A 1 73 ? -33.375 9.203 38.652 1.00 82.44 73 TYR A CA 1
ATOM 565 C C . TYR A 1 73 ? -33.091 8.390 37.382 1.00 82.44 73 TYR A C 1
ATOM 567 O O . TYR A 1 73 ? -32.509 7.316 37.456 1.00 82.44 73 TYR A O 1
ATOM 575 N N . LEU A 1 74 ? -33.373 8.934 36.193 1.00 84.19 74 LEU A N 1
ATOM 576 C CA . LEU A 1 74 ? -33.086 8.247 34.926 1.00 84.19 74 LEU A CA 1
ATOM 577 C C . LEU A 1 74 ? -31.579 8.136 34.647 1.00 84.19 74 LEU A C 1
ATOM 579 O O . LEU A 1 74 ? -31.134 7.220 33.953 1.00 84.19 74 LEU A O 1
ATOM 583 N N . LYS A 1 75 ? -30.768 9.039 35.212 1.00 86.81 75 LYS A N 1
ATOM 584 C CA . LYS A 1 75 ? -29.305 9.013 35.103 1.00 86.81 75 LYS A CA 1
ATOM 585 C C . LYS A 1 75 ? -28.692 7.705 35.619 1.00 86.81 75 LYS A C 1
ATOM 587 O O . LYS A 1 75 ? -27.741 7.232 35.004 1.00 86.81 75 LYS A O 1
ATOM 592 N N . SER A 1 76 ? -29.199 7.108 36.701 1.00 84.44 76 SER A N 1
ATOM 593 C CA . SER A 1 76 ? -28.648 5.845 37.227 1.00 84.44 76 SER A CA 1
ATOM 594 C C . SER A 1 76 ? -28.931 4.669 36.285 1.00 84.44 76 SER A C 1
ATOM 596 O O . SER A 1 76 ? -28.003 3.955 35.912 1.00 84.44 76 SER A O 1
ATOM 598 N N . PHE A 1 77 ? -30.173 4.525 35.815 1.00 85.88 77 PHE A N 1
ATOM 599 C CA . PHE A 1 77 ? -30.566 3.467 34.875 1.00 85.88 77 PHE A CA 1
ATOM 600 C C . PHE A 1 77 ? -29.873 3.601 33.516 1.00 85.88 77 PHE A C 1
ATOM 602 O O . PHE A 1 77 ? -29.385 2.617 32.957 1.00 85.88 77 PHE A O 1
ATOM 609 N N . THR A 1 78 ? -29.795 4.825 32.986 1.00 89.06 78 THR A N 1
ATOM 610 C CA . THR A 1 78 ? -29.080 5.088 31.729 1.00 89.06 78 THR A CA 1
ATOM 611 C C . THR A 1 78 ? -27.589 4.816 31.864 1.00 89.06 78 THR A C 1
ATOM 613 O O . THR A 1 78 ? -27.025 4.204 30.962 1.00 89.06 78 THR A O 1
ATOM 616 N N . ASN A 1 79 ? -26.950 5.210 32.973 1.00 88.38 79 ASN A N 1
ATOM 617 C CA . ASN A 1 79 ? -25.543 4.895 33.223 1.00 88.38 79 ASN A CA 1
ATOM 618 C C . ASN A 1 79 ? -25.313 3.384 33.310 1.00 88.38 79 ASN A C 1
ATOM 620 O O . ASN A 1 79 ? -24.417 2.907 32.626 1.00 88.38 79 ASN A O 1
ATOM 624 N N . TYR A 1 80 ? -26.161 2.635 34.021 1.00 87.94 80 TYR A N 1
ATOM 625 C CA . TYR A 1 80 ? -26.043 1.177 34.121 1.00 87.94 80 TYR A CA 1
ATOM 626 C C . TYR A 1 80 ? -26.083 0.494 32.742 1.00 87.94 80 TYR A C 1
ATOM 628 O O . TYR A 1 80 ? -25.202 -0.297 32.398 1.00 87.94 80 TYR A O 1
ATOM 636 N N . ILE A 1 81 ? -27.068 0.845 31.906 1.00 89.88 81 ILE A N 1
ATOM 637 C CA . ILE A 1 81 ? -27.209 0.270 30.557 1.00 89.88 81 ILE A CA 1
ATOM 638 C C . ILE A 1 81 ? -26.083 0.733 29.632 1.00 89.88 81 ILE A C 1
ATOM 640 O O . ILE A 1 81 ? -25.567 -0.060 28.841 1.00 89.88 81 ILE A O 1
ATOM 644 N N . LEU A 1 82 ? -25.689 2.008 29.713 1.00 89.31 82 LEU A N 1
ATOM 645 C CA . LEU A 1 82 ? -24.551 2.528 28.960 1.00 89.31 82 LEU A CA 1
ATOM 646 C C . LEU A 1 82 ? -23.270 1.797 29.350 1.00 89.31 82 LEU A C 1
ATOM 648 O O . LEU A 1 82 ? -22.566 1.350 28.456 1.00 89.31 82 LEU A O 1
ATOM 652 N N . ASN A 1 83 ? -22.996 1.635 30.641 1.00 89.19 83 ASN A N 1
ATOM 653 C CA . ASN A 1 83 ? -21.816 0.950 31.148 1.00 89.19 83 ASN A CA 1
ATOM 654 C C . ASN A 1 83 ? -21.781 -0.492 30.627 1.00 89.19 83 ASN A C 1
ATOM 656 O O . ASN A 1 83 ? -20.858 -0.844 29.904 1.00 89.19 83 ASN A O 1
ATOM 660 N N . SER A 1 84 ? -22.854 -1.267 30.828 1.00 90.62 84 SER A N 1
ATOM 661 C CA . SER A 1 84 ? -22.962 -2.644 30.320 1.00 90.62 84 SER A CA 1
ATOM 662 C C . SER A 1 84 ? -22.692 -2.754 28.810 1.00 90.62 84 SER A C 1
ATOM 664 O O . SER A 1 84 ? -21.876 -3.569 28.374 1.00 90.62 84 SER A O 1
ATOM 666 N N . ARG A 1 85 ? -23.320 -1.899 27.993 1.00 91.69 85 ARG A N 1
ATOM 667 C CA . ARG A 1 85 ? -23.132 -1.922 26.533 1.00 91.69 85 ARG A CA 1
ATOM 668 C C . ARG A 1 85 ? -21.739 -1.481 26.108 1.00 91.69 85 ARG A C 1
ATOM 670 O O . ARG A 1 85 ? -21.172 -2.052 25.183 1.00 91.69 85 ARG A O 1
ATOM 677 N N . LEU A 1 86 ? -21.203 -0.439 26.733 1.00 91.19 86 LEU A N 1
ATOM 678 C CA . LEU A 1 86 ? -19.884 0.085 26.398 1.00 91.19 86 LEU A CA 1
ATOM 679 C C . LEU A 1 86 ? -18.792 -0.897 26.824 1.00 91.19 86 LEU A C 1
ATOM 681 O O . LEU A 1 86 ? -17.850 -1.075 26.061 1.00 91.19 86 LEU A O 1
ATOM 685 N N . THR A 1 87 ? -18.950 -1.592 27.955 1.00 92.00 87 THR A N 1
ATOM 686 C CA . THR A 1 87 ? -18.083 -2.705 28.363 1.00 92.00 87 THR A CA 1
ATOM 687 C C . THR A 1 87 ? -18.106 -3.815 27.320 1.00 92.00 87 THR A C 1
ATOM 689 O O . THR A 1 87 ? -17.049 -4.214 26.848 1.00 92.00 87 THR A O 1
ATOM 692 N N . GLN A 1 88 ? -19.288 -4.237 26.859 1.00 93.31 88 GLN A N 1
ATOM 693 C CA . GLN A 1 88 ? -19.396 -5.255 25.810 1.00 93.31 88 GLN A CA 1
ATOM 694 C C . GLN A 1 88 ? -18.734 -4.815 24.491 1.00 93.31 88 GLN A C 1
ATOM 696 O O . GLN A 1 88 ? -18.037 -5.598 23.844 1.00 93.31 88 GLN A O 1
ATOM 701 N N . ILE A 1 89 ? -18.928 -3.558 24.077 1.00 92.62 89 ILE A N 1
ATOM 702 C CA . ILE A 1 89 ? -18.258 -3.001 22.891 1.00 92.62 89 ILE A CA 1
ATOM 703 C C . ILE A 1 89 ? -16.739 -2.980 23.100 1.00 92.62 89 ILE A C 1
ATOM 705 O O . ILE A 1 89 ? -16.003 -3.305 22.171 1.00 92.62 89 ILE A O 1
ATOM 709 N N . ASN A 1 90 ? -16.270 -2.626 24.296 1.00 92.50 90 ASN A N 1
ATOM 710 C CA . ASN A 1 90 ? -14.850 -2.590 24.627 1.00 92.50 90 ASN A CA 1
ATOM 711 C C . ASN A 1 90 ? -14.218 -3.987 24.575 1.00 92.50 90 ASN A C 1
ATOM 713 O O . ASN A 1 90 ? -13.206 -4.162 23.907 1.00 92.50 90 ASN A O 1
ATOM 717 N N . GLU A 1 91 ? -14.857 -4.995 25.170 1.00 94.44 91 GLU A N 1
ATOM 718 C CA . GLU A 1 91 ? -14.413 -6.395 25.099 1.00 94.44 91 GLU A CA 1
ATOM 719 C C . GLU A 1 91 ? -14.364 -6.918 23.656 1.00 94.44 91 GLU A C 1
ATOM 721 O O . GLU A 1 91 ? -13.451 -7.652 23.273 1.00 94.44 91 GLU A O 1
ATOM 726 N N . ASN A 1 92 ? -15.342 -6.547 22.824 1.00 94.94 92 ASN A N 1
ATOM 727 C CA . ASN A 1 92 ? -15.337 -6.912 21.408 1.00 94.94 92 ASN A CA 1
ATOM 728 C C . ASN A 1 92 ? -14.194 -6.221 20.654 1.00 94.94 92 ASN A C 1
ATOM 730 O O . ASN A 1 92 ? -13.491 -6.878 19.889 1.00 94.94 92 ASN A O 1
ATOM 734 N N . LEU A 1 93 ? -13.952 -4.931 20.912 1.00 93.88 93 LEU A N 1
ATOM 735 C CA . LEU A 1 93 ? -12.819 -4.202 20.336 1.00 93.88 93 LEU A CA 1
ATOM 736 C C . LEU A 1 93 ? -11.472 -4.779 20.783 1.00 93.88 93 LEU A C 1
ATOM 738 O O . LEU A 1 93 ? -10.559 -4.857 19.968 1.00 93.88 93 LEU A O 1
ATOM 742 N N . GLU A 1 94 ? -11.338 -5.218 22.035 1.00 95.06 94 GLU A N 1
ATOM 743 C CA . GLU A 1 94 ? -10.145 -5.912 22.536 1.00 95.06 94 GLU A CA 1
ATOM 744 C C . GLU A 1 94 ? -9.907 -7.231 21.796 1.00 95.06 94 GLU A C 1
ATOM 746 O O . GLU A 1 94 ? -8.784 -7.520 21.371 1.00 95.06 94 GLU A O 1
ATOM 751 N N . LYS A 1 95 ? -10.967 -8.023 21.587 1.00 96.44 95 LYS A N 1
ATOM 752 C CA . LYS A 1 95 ? -10.899 -9.262 20.798 1.00 96.44 95 LYS A CA 1
ATOM 753 C C . LYS A 1 95 ? -10.494 -8.979 19.352 1.00 96.44 95 LYS A C 1
ATOM 755 O O . LYS A 1 95 ? -9.630 -9.679 18.824 1.00 96.44 95 LYS A O 1
ATOM 760 N N . ASP A 1 96 ? -11.078 -7.963 18.725 1.00 95.44 96 ASP A N 1
ATOM 761 C CA . ASP A 1 96 ? -10.768 -7.583 17.345 1.00 95.44 96 ASP A CA 1
ATOM 762 C C . ASP A 1 96 ? -9.347 -7.026 17.213 1.00 95.44 96 ASP A C 1
ATOM 764 O O . ASP A 1 96 ? -8.630 -7.387 16.279 1.00 95.44 96 ASP A O 1
ATOM 768 N N . LEU A 1 97 ? -8.888 -6.230 18.183 1.00 96.12 97 LEU A N 1
ATOM 769 C CA . LEU A 1 97 ? -7.508 -5.755 18.245 1.00 96.12 97 LEU A CA 1
ATOM 770 C C . LEU A 1 97 ? -6.532 -6.923 18.399 1.00 96.12 97 LEU A C 1
ATOM 772 O O . LEU A 1 97 ? -5.508 -6.954 17.719 1.00 96.12 97 LEU A O 1
ATOM 776 N N . LYS A 1 98 ? -6.841 -7.905 19.254 1.00 96.75 98 LYS A N 1
ATOM 777 C CA . LYS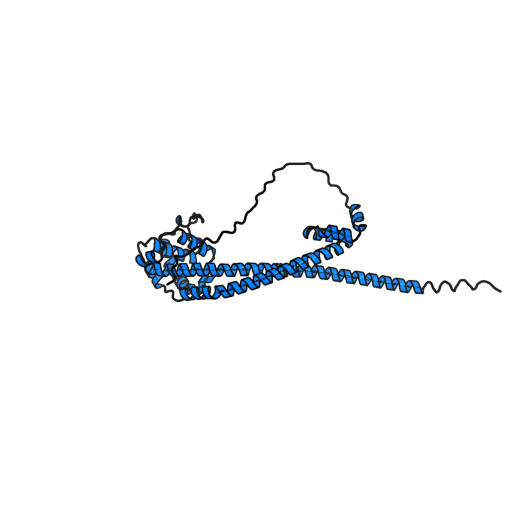 A 1 98 ? -6.011 -9.104 19.418 1.00 96.75 98 LYS A CA 1
ATOM 778 C C . LYS A 1 98 ? -5.916 -9.889 18.109 1.00 96.75 98 LYS A C 1
ATOM 780 O O . LYS A 1 98 ? -4.810 -10.231 17.702 1.00 96.75 98 LYS A O 1
ATOM 785 N N . LYS A 1 99 ? -7.044 -10.112 17.425 1.00 95.94 99 LYS A N 1
ATOM 786 C CA . LYS A 1 99 ? -7.081 -10.773 16.108 1.00 95.94 99 LYS A CA 1
ATOM 787 C C . LYS A 1 99 ? -6.266 -10.008 15.064 1.00 95.94 99 LYS A C 1
ATOM 789 O O . LYS A 1 99 ? -5.410 -10.602 14.420 1.00 95.94 99 LYS A O 1
ATOM 794 N N . SER A 1 100 ? -6.485 -8.698 14.935 1.00 94.31 100 SER A N 1
ATOM 795 C CA . SER A 1 100 ? -5.755 -7.846 13.986 1.00 94.31 100 SER A CA 1
ATOM 796 C C . SER A 1 100 ? -4.257 -7.780 14.308 1.00 94.31 100 SER A C 1
ATOM 798 O O . SER A 1 100 ? -3.433 -7.819 13.404 1.00 94.31 100 SER A O 1
ATOM 800 N N . SER A 1 101 ? -3.874 -7.764 15.588 1.00 96.12 101 SER A N 1
ATOM 801 C CA . SER A 1 101 ? -2.472 -7.788 16.021 1.00 96.12 101 SER A CA 1
ATOM 802 C C . SER A 1 101 ? -1.776 -9.106 15.674 1.00 96.12 101 SER A C 1
ATOM 804 O O . SER A 1 101 ? -0.640 -9.084 15.202 1.00 96.12 101 SER A O 1
ATOM 806 N N . THR A 1 102 ? -2.448 -10.245 15.871 1.00 96.75 102 THR A N 1
ATOM 807 C CA . THR A 1 102 ? -1.935 -11.556 15.446 1.00 96.75 102 THR A CA 1
ATOM 808 C C . THR A 1 102 ? -1.802 -11.621 13.925 1.00 96.75 102 THR A C 1
ATOM 810 O O . THR A 1 102 ? -0.712 -11.901 13.438 1.00 96.75 102 THR A O 1
ATOM 813 N N . SER A 1 103 ? -2.856 -11.250 13.192 1.00 95.31 103 SER A N 1
ATOM 814 C CA . SER A 1 103 ? -2.862 -11.202 11.723 1.00 95.31 103 SER A CA 1
ATOM 815 C C . SER A 1 103 ? -1.733 -10.325 11.171 1.00 95.31 103 SER A C 1
ATOM 817 O O . SER A 1 103 ? -0.972 -10.757 10.311 1.00 95.31 103 SER A O 1
ATOM 819 N N . TYR A 1 104 ? -1.548 -9.119 11.721 1.00 95.81 104 TYR A N 1
ATOM 820 C CA . TYR A 1 104 ? -0.455 -8.222 11.340 1.00 95.81 104 TYR A CA 1
ATOM 821 C C . TYR A 1 104 ? 0.919 -8.866 11.553 1.00 95.81 104 TYR A C 1
ATOM 823 O O . TYR A 1 104 ? 1.767 -8.782 10.672 1.00 95.81 104 TYR A O 1
ATOM 831 N N . LYS A 1 105 ? 1.149 -9.519 12.700 1.00 96.25 105 LYS A N 1
ATOM 832 C CA . LYS A 1 105 ? 2.432 -10.175 12.995 1.00 96.25 105 LYS A CA 1
ATOM 833 C C . LYS A 1 105 ? 2.704 -11.355 12.068 1.00 96.25 105 LYS A C 1
ATOM 835 O O . LYS A 1 105 ? 3.834 -11.523 11.626 1.00 96.25 105 LYS A O 1
ATOM 840 N N . GLU A 1 106 ? 1.691 -12.167 11.783 1.00 96.25 106 GLU A N 1
ATOM 841 C CA . GLU A 1 106 ? 1.797 -13.295 10.851 1.00 96.25 106 GLU A CA 1
ATOM 842 C C . GLU A 1 106 ? 2.086 -12.807 9.425 1.00 96.25 106 GLU A C 1
ATOM 844 O O . GLU A 1 106 ? 2.977 -13.326 8.745 1.00 96.25 106 GLU A O 1
ATOM 849 N N . LEU A 1 107 ? 1.392 -11.752 8.993 1.00 95.56 107 LEU A N 1
ATOM 850 C CA . LEU A 1 107 ? 1.614 -11.113 7.701 1.00 95.56 107 LEU A CA 1
ATOM 851 C C . LEU A 1 107 ? 3.020 -10.502 7.613 1.00 95.56 107 LEU A C 1
ATOM 853 O O . LEU A 1 107 ? 3.749 -10.757 6.661 1.00 95.56 107 LEU A O 1
ATOM 857 N N . GLU A 1 108 ? 3.439 -9.745 8.624 1.00 95.38 108 GLU A N 1
ATOM 858 C CA . GLU A 1 108 ? 4.774 -9.149 8.694 1.00 95.38 108 GLU A CA 1
ATOM 859 C C . GLU A 1 108 ? 5.860 -10.231 8.677 1.00 95.38 108 GLU A C 1
ATOM 861 O O . GLU A 1 108 ? 6.814 -10.134 7.905 1.00 95.38 108 GLU A O 1
ATOM 866 N N . PHE A 1 109 ? 5.697 -11.304 9.454 1.00 96.69 109 PHE A N 1
ATOM 867 C CA . PHE A 1 109 ? 6.639 -12.421 9.488 1.00 96.69 109 PHE A CA 1
ATOM 868 C C . PHE A 1 109 ? 6.753 -13.131 8.132 1.00 96.69 109 PHE A C 1
ATOM 870 O O . PHE A 1 109 ? 7.862 -13.402 7.673 1.00 96.69 109 PHE A O 1
ATOM 877 N N . SER A 1 110 ? 5.624 -13.395 7.468 1.00 96.00 110 SER A N 1
ATOM 878 C CA . SER A 1 110 ? 5.602 -14.074 6.166 1.00 96.00 110 SER A CA 1
ATOM 879 C C . SER A 1 110 ? 6.133 -13.205 5.020 1.00 96.00 110 SER A C 1
ATOM 881 O O . SER A 1 110 ? 6.816 -13.715 4.133 1.00 96.00 110 SER A O 1
ATOM 883 N N . LEU A 1 111 ? 5.881 -11.891 5.043 1.00 95.38 111 LEU A N 1
ATOM 884 C CA . LEU A 1 111 ? 6.226 -10.976 3.949 1.00 95.38 111 LEU A CA 1
ATOM 885 C C . LEU A 1 111 ? 7.599 -10.301 4.089 1.00 95.38 111 LEU A C 1
ATOM 887 O O . LEU A 1 111 ? 8.203 -9.920 3.083 1.00 95.38 111 LEU A O 1
ATOM 891 N N . THR A 1 112 ? 8.149 -10.196 5.301 1.00 93.50 112 THR A N 1
ATOM 892 C CA . THR A 1 112 ? 9.481 -9.602 5.536 1.00 93.50 112 THR A CA 1
ATOM 893 C C . THR A 1 112 ? 10.603 -10.244 4.700 1.00 93.50 112 THR A C 1
ATOM 895 O O . THR A 1 112 ? 11.417 -9.501 4.135 1.00 93.50 112 THR A O 1
ATOM 898 N N . PRO A 1 113 ? 10.674 -11.582 4.540 1.00 95.50 113 PRO A N 1
ATOM 899 C CA . PRO A 1 113 ? 11.666 -12.213 3.671 1.00 95.50 113 PRO A CA 1
ATOM 900 C C . PRO A 1 113 ? 11.570 -11.740 2.214 1.00 95.50 113 PRO A C 1
ATOM 902 O O . PRO A 1 113 ? 12.598 -11.479 1.586 1.00 95.50 113 PRO A O 1
ATOM 905 N N . HIS A 1 114 ? 10.353 -11.554 1.694 1.00 93.75 114 HIS A N 1
ATOM 906 C CA . HIS A 1 114 ? 10.127 -11.045 0.339 1.00 93.75 114 HIS A CA 1
ATOM 907 C C . HIS A 1 114 ? 10.612 -9.597 0.194 1.00 93.75 114 HIS A C 1
ATOM 909 O O . HIS A 1 114 ? 11.326 -9.277 -0.757 1.00 93.75 114 HIS A O 1
ATOM 915 N N . LEU A 1 115 ? 10.319 -8.731 1.168 1.00 94.56 115 LEU A N 1
ATOM 916 C CA . LEU A 1 115 ? 10.822 -7.352 1.175 1.00 94.56 115 LEU A CA 1
ATOM 917 C C . LEU A 1 115 ? 12.356 -7.293 1.218 1.00 94.56 115 LEU A C 1
ATOM 919 O O . LEU A 1 115 ? 12.972 -6.496 0.505 1.00 94.56 115 LEU A O 1
ATOM 923 N N . SER A 1 116 ? 12.984 -8.157 2.020 1.00 94.25 116 SER A N 1
ATOM 924 C CA . SER A 1 116 ? 14.444 -8.288 2.081 1.00 94.25 116 SER A CA 1
ATOM 925 C C . SER A 1 116 ? 15.030 -8.746 0.741 1.00 94.25 116 SER A C 1
ATOM 927 O O . SER A 1 116 ? 16.001 -8.166 0.250 1.00 94.25 116 SER A O 1
ATOM 929 N N . HIS A 1 117 ? 14.398 -9.733 0.103 1.00 93.94 117 HIS A N 1
ATOM 930 C CA . HIS A 1 117 ? 14.785 -10.231 -1.213 1.00 93.94 117 HIS A CA 1
ATOM 931 C C . HIS A 1 117 ? 14.763 -9.126 -2.280 1.00 93.94 117 HIS A C 1
ATOM 933 O O . HIS A 1 117 ? 15.767 -8.916 -2.964 1.00 93.94 117 HIS A O 1
ATOM 939 N N . TYR A 1 118 ? 13.678 -8.350 -2.365 1.00 94.06 118 TYR A N 1
ATOM 940 C CA . TYR A 1 118 ? 13.590 -7.235 -3.311 1.00 94.06 118 TYR A CA 1
ATOM 941 C C . TYR A 1 118 ? 14.603 -6.126 -3.003 1.00 94.06 118 TYR A C 1
ATOM 943 O O . TYR A 1 118 ? 15.263 -5.633 -3.915 1.00 94.06 118 TYR A O 1
ATOM 951 N N . ARG A 1 119 ? 14.829 -5.778 -1.730 1.00 93.81 119 ARG A N 1
ATOM 952 C CA . ARG A 1 119 ? 15.887 -4.818 -1.358 1.00 93.81 119 ARG A CA 1
ATOM 953 C C . ARG A 1 119 ? 17.281 -5.283 -1.768 1.00 93.81 119 ARG A C 1
ATOM 955 O O . ARG A 1 119 ? 18.109 -4.454 -2.141 1.00 93.81 119 ARG A O 1
ATOM 962 N N . ASN A 1 120 ? 17.552 -6.583 -1.688 1.00 92.31 120 ASN A N 1
ATOM 963 C CA . ASN A 1 120 ? 18.832 -7.140 -2.111 1.00 92.31 120 ASN A CA 1
ATOM 964 C C . ASN A 1 120 ? 19.011 -7.058 -3.631 1.00 92.31 120 ASN A C 1
ATOM 966 O O . ASN A 1 120 ? 20.106 -6.722 -4.078 1.00 92.31 120 ASN A O 1
ATOM 970 N N . PHE A 1 121 ? 17.950 -7.255 -4.422 1.00 89.62 121 PHE A N 1
ATOM 971 C CA . PHE A 1 121 ? 18.005 -7.006 -5.868 1.00 89.62 121 PHE A CA 1
ATOM 972 C C . PHE A 1 121 ? 18.315 -5.547 -6.213 1.00 89.62 121 PHE A C 1
ATOM 974 O O . PHE A 1 121 ? 19.049 -5.282 -7.160 1.00 89.62 121 PHE A O 1
ATOM 981 N N . LEU A 1 122 ? 17.816 -4.602 -5.415 1.00 93.56 122 LEU A N 1
ATOM 982 C CA . LEU A 1 122 ? 18.062 -3.170 -5.600 1.00 93.56 122 LEU A CA 1
ATOM 983 C C . LEU A 1 122 ? 19.434 -2.701 -5.076 1.00 93.56 122 LEU A C 1
ATOM 985 O O . LEU A 1 122 ? 19.710 -1.505 -5.088 1.00 93.56 122 LEU A O 1
ATOM 989 N N . ARG A 1 123 ? 20.297 -3.602 -4.579 1.00 90.88 123 ARG A N 1
ATOM 990 C CA . ARG A 1 123 ? 21.578 -3.234 -3.948 1.00 90.88 123 ARG A CA 1
ATOM 991 C C . ARG A 1 123 ? 22.660 -2.830 -4.948 1.00 90.88 123 ARG A C 1
ATOM 993 O O . ARG A 1 123 ? 23.448 -1.942 -4.648 1.00 90.88 123 ARG A O 1
ATOM 1000 N N . ASN A 1 124 ? 22.716 -3.493 -6.099 1.00 86.75 124 ASN A N 1
ATOM 1001 C CA . ASN A 1 124 ? 23.838 -3.385 -7.036 1.00 86.75 124 ASN A CA 1
ATOM 1002 C C . ASN A 1 124 ? 23.432 -2.617 -8.299 1.00 86.75 124 ASN A C 1
ATOM 1004 O O . ASN A 1 124 ? 23.644 -3.084 -9.417 1.00 86.75 124 ASN A O 1
ATOM 1008 N N . LEU A 1 125 ? 22.799 -1.458 -8.118 1.00 91.50 125 LEU A N 1
ATOM 1009 C CA . LEU A 1 125 ? 22.361 -0.619 -9.228 1.00 91.50 125 LEU A CA 1
ATOM 1010 C C . LEU A 1 125 ? 23.486 0.326 -9.641 1.00 91.50 125 LEU A C 1
ATOM 1012 O O . LEU A 1 125 ? 23.940 1.160 -8.860 1.00 91.50 125 LEU A O 1
ATOM 1016 N N . THR A 1 126 ? 23.936 0.200 -10.886 1.00 90.88 126 THR A N 1
ATOM 1017 C CA . THR A 1 126 ? 24.934 1.096 -11.472 1.00 90.88 126 THR A CA 1
ATOM 1018 C C . THR A 1 126 ? 24.238 2.213 -12.245 1.00 90.88 126 THR A C 1
ATOM 1020 O O . THR A 1 126 ? 23.198 2.019 -12.875 1.00 90.88 126 THR A O 1
ATOM 1023 N N . SER A 1 127 ? 24.818 3.415 -12.222 1.00 91.69 127 SER A N 1
ATOM 1024 C CA . SER A 1 127 ? 24.332 4.534 -13.040 1.00 91.69 127 SER A CA 1
ATOM 1025 C C . SER A 1 127 ? 24.667 4.358 -14.526 1.00 91.69 127 SER A C 1
ATOM 1027 O O . SER A 1 127 ? 24.108 5.079 -15.352 1.00 91.69 127 SER A O 1
ATOM 1029 N N . ASN A 1 128 ? 25.519 3.379 -14.860 1.00 93.81 128 ASN A N 1
ATOM 1030 C CA . ASN A 1 128 ? 25.921 3.043 -16.224 1.00 93.81 128 ASN A CA 1
ATOM 1031 C C . ASN A 1 128 ? 24.718 2.680 -17.095 1.00 93.81 128 ASN A C 1
ATOM 1033 O O . ASN A 1 128 ? 24.584 3.211 -18.191 1.00 93.81 128 ASN A O 1
ATOM 1037 N N . GLU A 1 129 ? 23.785 1.878 -16.574 1.00 93.19 129 GLU A N 1
ATOM 1038 C CA . GLU A 1 129 ? 22.572 1.510 -17.315 1.00 93.19 129 GLU A CA 1
ATOM 1039 C C . GLU A 1 129 ? 21.749 2.758 -17.669 1.00 93.19 129 GLU A C 1
ATOM 1041 O O . GLU A 1 129 ? 21.258 2.901 -18.788 1.00 93.19 129 GLU A O 1
ATOM 1046 N N . VAL A 1 130 ? 21.634 3.705 -16.724 1.00 94.81 130 VAL A N 1
ATOM 1047 C CA . VAL A 1 130 ? 20.937 4.988 -16.925 1.00 94.81 130 VAL A CA 1
ATOM 1048 C C . VAL A 1 130 ? 21.640 5.813 -17.989 1.00 94.81 130 VAL A C 1
ATOM 1050 O O . VAL A 1 130 ? 20.979 6.353 -18.874 1.00 94.81 130 VAL A O 1
ATOM 1053 N N . THR A 1 131 ? 22.969 5.907 -17.934 1.00 95.25 131 THR A N 1
ATOM 1054 C CA . THR A 1 131 ? 23.719 6.616 -18.968 1.00 95.25 131 THR A CA 1
ATOM 1055 C C . THR A 1 131 ? 23.540 5.952 -20.325 1.00 95.25 131 THR A C 1
ATOM 1057 O O . THR A 1 131 ? 23.099 6.638 -21.236 1.00 95.25 131 THR A O 1
ATOM 1060 N N . GLU A 1 132 ? 23.735 4.643 -20.457 1.00 95.31 132 GLU A N 1
ATOM 1061 C CA . GLU A 1 132 ? 23.599 3.932 -21.734 1.00 95.31 132 GLU A CA 1
ATOM 1062 C C . GLU A 1 132 ? 22.194 4.092 -22.334 1.00 95.31 132 GLU A C 1
ATOM 1064 O O . GLU A 1 132 ? 22.059 4.458 -23.501 1.00 95.31 132 GLU A O 1
ATOM 1069 N N . ALA A 1 133 ? 21.138 3.952 -21.525 1.00 94.00 133 ALA A N 1
ATOM 1070 C CA . ALA A 1 133 ? 19.766 4.176 -21.981 1.00 94.00 133 ALA A CA 1
ATOM 1071 C C . ALA A 1 133 ? 19.530 5.614 -22.481 1.00 94.00 133 ALA A C 1
ATOM 1073 O O . ALA A 1 133 ? 18.816 5.827 -23.458 1.00 94.00 133 ALA A O 1
ATOM 1074 N N . THR A 1 134 ? 20.145 6.621 -21.852 1.00 94.31 134 THR A N 1
ATOM 1075 C CA . THR A 1 134 ? 19.984 8.027 -22.271 1.00 94.31 134 THR A CA 1
ATOM 1076 C C . THR A 1 134 ? 20.759 8.394 -23.538 1.00 94.31 134 THR A C 1
ATOM 1078 O O . THR A 1 134 ? 20.489 9.443 -24.130 1.00 94.31 134 THR A O 1
ATOM 1081 N N . TRP A 1 135 ? 21.706 7.568 -23.987 1.00 94.62 135 TRP A N 1
ATOM 1082 C CA . TRP A 1 135 ? 22.510 7.863 -25.178 1.00 94.62 135 TRP A CA 1
ATOM 1083 C C . TRP A 1 135 ? 21.754 7.634 -26.491 1.00 94.62 135 TRP A C 1
ATOM 1085 O O . TRP A 1 135 ? 22.124 8.222 -27.503 1.00 94.62 135 TRP A O 1
ATOM 1095 N N . TYR A 1 136 ? 20.643 6.893 -26.474 1.00 93.81 136 TYR A N 1
ATOM 1096 C CA . TYR A 1 136 ? 19.806 6.694 -27.656 1.00 93.81 136 TYR A CA 1
ATOM 1097 C C . TYR A 1 136 ? 19.244 8.026 -28.187 1.00 93.81 136 TYR A C 1
ATOM 1099 O O . TYR A 1 136 ? 18.601 8.798 -27.465 1.00 93.81 136 TYR A O 1
ATOM 1107 N N . SER A 1 137 ? 19.473 8.290 -29.476 1.00 92.06 137 SER A N 1
ATOM 1108 C CA . SER A 1 137 ? 18.874 9.428 -30.191 1.00 92.06 137 SER A CA 1
ATOM 1109 C C . SER A 1 137 ? 17.393 9.180 -30.485 1.00 92.06 137 SER A C 1
ATOM 1111 O O . SER A 1 137 ? 16.574 10.072 -30.279 1.00 92.06 137 SER A O 1
ATOM 1113 N N . SER A 1 138 ? 17.055 7.949 -30.884 1.00 94.00 138 SER A N 1
ATOM 1114 C CA . SER A 1 138 ? 15.688 7.455 -31.071 1.00 94.00 138 SER A CA 1
ATOM 1115 C C . SER A 1 138 ? 15.551 6.105 -30.353 1.00 94.00 138 SER A C 1
ATOM 1117 O O . SER A 1 138 ? 16.125 5.119 -30.823 1.00 94.00 138 SER A O 1
ATOM 1119 N N . PRO A 1 139 ? 14.913 6.046 -29.171 1.00 94.25 139 PRO A N 1
ATOM 1120 C CA . PRO A 1 139 ? 14.825 4.819 -28.390 1.00 94.25 139 PRO A CA 1
ATOM 1121 C C . PRO A 1 139 ? 13.759 3.874 -28.970 1.00 94.25 139 PRO A C 1
ATOM 1123 O O . PRO A 1 139 ? 12.746 4.342 -29.498 1.00 94.25 139 PRO A O 1
ATOM 1126 N N . PRO A 1 140 ? 13.917 2.550 -28.802 1.00 94.94 140 PRO A N 1
ATOM 1127 C CA . PRO A 1 140 ? 12.808 1.611 -28.946 1.00 94.94 140 PRO A CA 1
ATOM 1128 C C . PRO A 1 140 ? 11.630 2.009 -28.044 1.00 94.94 140 PRO A C 1
ATOM 1130 O O . PRO A 1 140 ? 11.838 2.536 -26.944 1.00 94.94 140 PRO A O 1
ATOM 1133 N N . ALA A 1 141 ? 10.399 1.743 -28.486 1.00 92.88 141 ALA A N 1
ATOM 1134 C CA . ALA A 1 141 ? 9.193 2.110 -27.741 1.00 92.88 141 ALA A CA 1
ATOM 1135 C C . ALA A 1 141 ? 9.179 1.473 -26.341 1.00 92.88 141 ALA A C 1
ATOM 1137 O O . ALA A 1 141 ? 8.882 2.139 -25.354 1.00 92.88 141 ALA A O 1
ATOM 1138 N N . GLU A 1 142 ? 9.614 0.219 -26.240 1.00 93.81 142 GLU A N 1
ATOM 1139 C CA . GLU A 1 142 ? 9.685 -0.545 -24.997 1.00 93.81 142 GLU A CA 1
ATOM 1140 C C . GLU A 1 142 ? 10.676 0.089 -24.005 1.00 93.81 142 GLU A C 1
ATOM 1142 O O . GLU A 1 142 ? 10.384 0.219 -22.814 1.00 93.81 142 GLU A O 1
ATOM 1147 N N . LEU A 1 143 ? 11.839 0.541 -24.498 1.00 95.56 143 LEU A N 1
ATOM 1148 C CA . LEU A 1 143 ? 12.830 1.248 -23.681 1.00 95.56 143 LEU A CA 1
ATOM 1149 C C . LEU A 1 143 ? 12.264 2.581 -23.187 1.00 95.56 143 LEU A C 1
ATOM 1151 O O . LEU A 1 143 ? 12.384 2.907 -22.005 1.00 95.56 143 LEU A O 1
ATOM 1155 N N . HIS A 1 144 ? 11.621 3.335 -24.081 1.00 94.75 144 HIS A N 1
ATOM 1156 C CA . HIS A 1 144 ? 10.985 4.597 -23.730 1.00 94.75 144 HIS A CA 1
ATOM 1157 C C . HIS A 1 144 ? 9.955 4.408 -22.613 1.00 94.75 144 HIS A C 1
ATOM 1159 O O . HIS A 1 144 ? 9.934 5.187 -21.651 1.00 94.75 144 HIS A O 1
ATOM 1165 N N . THR A 1 145 ? 9.157 3.343 -22.685 1.00 94.06 145 THR A N 1
ATOM 1166 C CA . THR A 1 145 ? 8.179 3.041 -21.652 1.00 94.06 145 THR A CA 1
ATOM 1167 C C . THR A 1 145 ? 8.826 2.724 -20.305 1.00 94.06 145 THR A C 1
ATOM 1169 O O . THR A 1 145 ? 8.457 3.331 -19.299 1.00 94.06 145 THR A O 1
ATOM 1172 N N . VAL A 1 146 ? 9.846 1.863 -20.263 1.00 96.19 146 VAL A N 1
ATOM 1173 C CA . VAL A 1 146 ? 10.556 1.530 -19.012 1.00 96.19 146 VAL A CA 1
ATOM 1174 C C . VAL A 1 146 ? 11.203 2.762 -18.375 1.00 96.19 146 VAL A C 1
ATOM 1176 O O . VAL A 1 146 ? 11.086 2.986 -17.166 1.00 96.19 146 VAL A O 1
ATOM 1179 N N . CYS A 1 147 ? 11.844 3.607 -19.181 1.00 96.06 147 CYS A N 1
ATOM 1180 C CA . CYS A 1 147 ? 12.425 4.864 -18.719 1.00 96.06 147 CYS A CA 1
ATOM 1181 C C . CYS A 1 147 ? 11.357 5.826 -18.170 1.00 96.06 147 CYS A C 1
ATOM 1183 O O . CYS A 1 147 ? 11.564 6.483 -17.142 1.00 96.06 147 CYS A O 1
ATOM 1185 N N . THR A 1 148 ? 10.184 5.862 -18.807 1.00 94.31 148 THR A N 1
ATOM 1186 C CA . THR A 1 148 ? 9.021 6.620 -18.330 1.00 94.31 148 THR A CA 1
ATOM 1187 C C . THR A 1 148 ? 8.537 6.092 -16.979 1.00 94.31 148 THR A C 1
ATOM 1189 O O . THR A 1 148 ? 8.325 6.884 -16.059 1.00 94.31 148 THR A O 1
ATOM 1192 N N . CYS A 1 149 ? 8.441 4.769 -16.804 1.00 95.69 149 CYS A N 1
ATOM 1193 C CA . CYS A 1 149 ? 8.078 4.145 -15.531 1.00 95.69 149 CYS A CA 1
ATOM 1194 C C . CYS A 1 149 ? 9.012 4.580 -14.393 1.00 95.69 149 CYS A C 1
ATOM 1196 O O . CYS A 1 149 ? 8.537 5.007 -13.340 1.00 95.69 149 CYS A O 1
ATOM 1198 N N . LEU A 1 150 ? 10.332 4.549 -14.604 1.00 96.50 150 LEU A N 1
ATOM 1199 C CA . LEU A 1 150 ? 11.303 5.006 -13.602 1.00 96.50 150 LEU A CA 1
ATOM 1200 C C . LEU A 1 150 ? 11.135 6.491 -13.255 1.00 96.50 150 LEU A C 1
ATOM 1202 O O . LEU A 1 150 ? 11.217 6.872 -12.084 1.00 96.50 150 LEU A O 1
ATOM 1206 N N . CYS A 1 151 ? 10.862 7.335 -14.251 1.00 96.00 151 CYS A N 1
ATOM 1207 C CA . CYS A 1 151 ? 10.582 8.749 -14.016 1.00 96.00 151 CYS A CA 1
ATOM 1208 C C . CYS A 1 151 ? 9.313 8.941 -13.171 1.00 96.00 151 CYS A C 1
ATOM 1210 O O . CYS A 1 151 ? 9.326 9.749 -12.240 1.00 96.00 151 CYS A O 1
ATOM 1212 N N . ILE A 1 152 ? 8.248 8.175 -13.430 1.00 95.56 152 ILE A N 1
ATOM 1213 C CA . ILE A 1 152 ? 7.007 8.222 -12.639 1.00 95.56 152 ILE A CA 1
ATOM 1214 C C . ILE A 1 152 ? 7.265 7.763 -11.201 1.00 95.56 152 ILE A C 1
ATOM 1216 O O . ILE A 1 152 ? 6.779 8.395 -10.265 1.00 95.56 152 ILE A O 1
ATOM 1220 N N . LEU A 1 153 ? 8.063 6.712 -10.991 1.00 96.38 153 LEU A N 1
ATOM 1221 C CA . LEU A 1 153 ? 8.408 6.249 -9.641 1.00 96.38 153 LEU A CA 1
ATOM 1222 C C . LEU A 1 153 ? 9.103 7.349 -8.825 1.00 96.38 153 LEU A C 1
ATOM 1224 O O . LEU A 1 153 ? 8.769 7.543 -7.654 1.00 96.38 153 LEU A O 1
ATOM 1228 N N . LYS A 1 154 ? 10.014 8.111 -9.445 1.00 95.50 154 LYS A N 1
ATOM 1229 C CA . LYS A 1 154 ? 10.752 9.193 -8.777 1.00 95.50 154 LYS A CA 1
ATOM 1230 C C . LYS A 1 154 ? 9.936 10.473 -8.596 1.00 95.50 154 LYS A C 1
ATOM 1232 O O . LYS A 1 154 ? 9.870 11.009 -7.491 1.00 95.50 154 LYS A O 1
ATOM 1237 N N . PHE A 1 155 ? 9.372 11.005 -9.674 1.00 94.25 155 PHE A N 1
ATOM 1238 C CA . PHE A 1 155 ? 8.768 12.343 -9.687 1.00 94.25 155 PHE A CA 1
ATOM 1239 C C . PHE A 1 155 ? 7.242 12.321 -9.503 1.00 94.25 155 PHE A C 1
ATOM 1241 O O . PHE A 1 155 ? 6.629 13.356 -9.240 1.00 94.25 155 PHE A O 1
ATOM 1248 N N . GLY A 1 156 ? 6.625 11.143 -9.584 1.00 89.94 156 GLY A N 1
ATOM 1249 C CA . GLY A 1 156 ? 5.194 10.933 -9.404 1.00 89.94 156 GLY A CA 1
ATOM 1250 C C . GLY A 1 156 ? 4.330 11.488 -10.527 1.00 89.94 156 GLY A C 1
ATOM 1251 O O . GLY A 1 156 ? 4.784 11.716 -11.641 1.00 89.94 156 GLY A O 1
ATOM 1252 N N . LYS A 1 157 ? 3.052 11.727 -10.228 1.00 82.38 157 LYS A N 1
ATOM 1253 C CA . LYS A 1 157 ? 2.063 12.248 -11.192 1.00 82.38 157 LYS A CA 1
ATOM 1254 C C . LYS A 1 157 ? 2.411 13.617 -11.777 1.00 82.38 157 LYS A C 1
ATOM 1256 O O . LYS A 1 157 ? 1.904 13.956 -12.835 1.00 82.38 157 LYS A O 1
ATOM 1261 N N . SER A 1 158 ? 3.271 14.389 -11.109 1.00 79.69 158 SER A N 1
ATOM 1262 C CA . SER A 1 158 ? 3.589 15.771 -11.490 1.00 79.69 158 SER A CA 1
ATOM 1263 C C . SER A 1 158 ? 4.264 15.905 -12.856 1.00 79.69 158 SER A C 1
ATOM 1265 O O . SER A 1 158 ? 4.328 17.012 -13.379 1.00 79.69 158 SER A O 1
ATOM 1267 N N . ILE A 1 159 ? 4.808 14.815 -13.403 1.00 81.12 159 ILE A N 1
ATOM 1268 C CA . ILE A 1 159 ? 5.457 14.810 -14.720 1.00 81.12 159 ILE A CA 1
ATOM 1269 C C . ILE A 1 159 ? 4.519 14.365 -15.847 1.00 81.12 159 ILE A C 1
ATOM 1271 O O . ILE A 1 159 ? 4.875 14.494 -17.013 1.00 81.12 159 ILE A O 1
ATOM 1275 N N . LEU A 1 160 ? 3.334 13.841 -15.524 1.00 77.25 160 LEU A N 1
ATOM 1276 C CA . LEU A 1 160 ? 2.323 13.538 -16.532 1.00 77.25 160 LEU A CA 1
ATOM 1277 C C . LEU A 1 160 ? 1.667 14.852 -16.968 1.00 77.25 160 LEU A C 1
ATOM 1279 O O . LEU A 1 160 ? 1.453 15.745 -16.146 1.00 77.25 160 LEU A O 1
ATOM 1283 N N . LYS A 1 161 ? 1.368 14.991 -18.264 1.00 70.44 161 LYS A N 1
ATOM 1284 C CA . LYS A 1 161 ? 0.752 16.215 -18.792 1.00 70.44 161 LYS A CA 1
ATOM 1285 C C . LYS A 1 161 ? -0.592 16.458 -18.081 1.00 70.44 161 LYS A C 1
ATOM 1287 O O . LYS A 1 161 ? -1.309 15.498 -17.804 1.00 70.44 161 LYS A O 1
ATOM 1292 N N . PRO A 1 162 ? -0.975 17.719 -17.816 1.00 57.41 162 PRO A N 1
ATOM 1293 C CA . PRO A 1 162 ? -2.154 18.053 -17.006 1.00 57.41 162 PRO A CA 1
ATOM 1294 C C . PRO A 1 162 ? -3.494 17.532 -17.562 1.00 57.41 162 PRO A C 1
ATOM 1296 O O . PRO A 1 162 ? -4.456 17.439 -16.809 1.00 57.41 162 PRO A O 1
ATOM 1299 N N . ASN A 1 163 ? -3.547 17.128 -18.837 1.00 55.00 163 ASN A N 1
ATOM 1300 C CA . ASN A 1 163 ? -4.730 16.538 -19.480 1.00 55.00 163 ASN A CA 1
ATOM 1301 C C . ASN A 1 163 ? -4.729 14.995 -19.495 1.00 55.00 163 ASN A C 1
ATOM 1303 O O . ASN A 1 163 ? -5.543 14.382 -20.186 1.00 55.00 163 ASN A O 1
ATOM 1307 N N . ALA A 1 164 ? -3.812 14.347 -18.773 1.00 56.56 164 ALA A N 1
ATOM 1308 C CA . ALA A 1 164 ? -3.770 12.895 -18.658 1.00 56.56 164 ALA A CA 1
ATOM 1309 C C . ALA A 1 164 ? -4.959 12.388 -17.829 1.00 56.56 164 ALA A C 1
ATOM 1311 O O . ALA A 1 164 ? -4.948 12.460 -16.598 1.00 56.56 164 ALA A O 1
ATOM 1312 N N . ASN A 1 165 ? -5.979 11.838 -18.489 1.00 58.69 165 ASN A N 1
ATOM 1313 C CA . ASN A 1 165 ? -7.004 11.068 -17.791 1.00 58.69 165 ASN A CA 1
ATOM 1314 C C . ASN A 1 165 ? -6.351 9.859 -17.108 1.00 58.69 165 ASN A C 1
ATOM 1316 O O . ASN A 1 165 ? -5.676 9.055 -17.751 1.00 58.69 165 ASN A O 1
ATOM 1320 N N . LEU A 1 166 ? -6.581 9.718 -15.798 1.00 59.03 166 LEU A N 1
ATOM 1321 C CA . LEU A 1 166 ? -5.987 8.671 -14.952 1.00 59.03 166 LEU A CA 1
ATOM 1322 C C . LEU A 1 166 ? -6.395 7.240 -15.365 1.00 59.03 166 LEU A C 1
ATOM 1324 O O . LEU A 1 166 ? -5.798 6.263 -14.901 1.00 59.03 166 LEU A O 1
ATOM 1328 N N . ASP A 1 167 ? -7.411 7.136 -16.221 1.00 63.34 167 ASP A N 1
ATOM 1329 C CA . ASP A 1 167 ? -7.971 5.886 -16.726 1.00 63.34 167 ASP A CA 1
ATOM 1330 C C . ASP A 1 167 ? -7.264 5.385 -17.999 1.00 63.34 167 ASP A C 1
ATOM 1332 O O . ASP A 1 167 ? -7.257 4.181 -18.235 1.00 63.34 167 ASP A O 1
ATOM 1336 N N . ASN A 1 168 ? -6.574 6.263 -18.745 1.00 63.22 168 ASN A N 1
ATOM 1337 C CA . ASN A 1 168 ? -5.799 5.918 -19.947 1.00 63.22 168 ASN A CA 1
ATOM 1338 C C . ASN A 1 168 ? -4.385 6.539 -19.901 1.00 63.22 168 ASN A C 1
ATOM 1340 O O . ASN A 1 168 ? -4.134 7.567 -20.539 1.00 63.22 168 ASN A O 1
ATOM 1344 N N . PRO A 1 169 ? -3.435 5.930 -19.163 1.00 59.34 169 PRO A N 1
ATOM 1345 C CA . PRO A 1 169 ? -2.074 6.452 -19.016 1.00 59.34 169 PRO A CA 1
ATOM 1346 C C . PRO A 1 169 ? -1.250 6.446 -20.319 1.00 59.34 169 PRO A C 1
ATOM 1348 O O . PRO A 1 169 ? -0.278 7.192 -20.422 1.00 59.34 169 PRO A O 1
ATOM 1351 N N . THR A 1 170 ? -1.643 5.670 -21.334 1.00 59.03 170 THR A N 1
ATOM 1352 C CA . THR A 1 170 ? -0.964 5.587 -22.641 1.00 59.03 170 THR A CA 1
ATOM 1353 C C . THR A 1 170 ? -1.088 6.855 -23.490 1.00 59.03 170 THR A C 1
ATOM 1355 O O . THR A 1 170 ? -0.161 7.192 -24.221 1.00 59.03 170 THR A O 1
ATOM 1358 N N . GLY A 1 171 ? -2.178 7.622 -23.362 1.00 55.72 171 GLY A N 1
ATOM 1359 C CA . GLY A 1 171 ? -2.398 8.849 -24.147 1.00 55.72 171 GLY A CA 1
ATOM 1360 C C . GLY A 1 171 ? -1.552 10.055 -23.714 1.00 55.72 171 GLY A C 1
ATOM 1361 O O . GLY A 1 171 ? -1.545 11.081 -24.391 1.00 55.72 171 GLY A O 1
ATOM 1362 N N . SER A 1 172 ? -0.837 9.955 -22.589 1.00 64.88 172 SER A N 1
ATOM 1363 C CA . SER A 1 172 ? -0.044 11.049 -22.018 1.00 64.88 172 SER A CA 1
ATOM 1364 C C . SER A 1 172 ? 1.348 10.586 -21.576 1.00 64.88 172 SER A C 1
ATOM 1366 O O . SER A 1 172 ? 1.829 10.949 -20.495 1.00 64.88 172 SER A O 1
ATOM 1368 N N . MET A 1 173 ? 2.020 9.795 -22.408 1.00 72.31 173 MET A N 1
ATOM 1369 C CA . MET A 1 173 ? 3.438 9.524 -22.187 1.00 72.31 173 MET A CA 1
ATOM 1370 C C . MET A 1 173 ? 4.269 10.802 -22.358 1.00 72.31 173 MET A C 1
ATOM 1372 O O . MET A 1 173 ? 3.962 11.672 -23.182 1.00 72.31 173 MET A O 1
ATOM 1376 N N . LEU A 1 174 ? 5.314 10.922 -21.536 1.00 84.12 174 LEU A N 1
ATOM 1377 C CA . LEU A 1 174 ? 6.318 11.972 -21.679 1.00 84.12 174 LEU A CA 1
ATOM 1378 C C . LEU A 1 174 ? 7.005 11.851 -23.040 1.00 84.12 174 LEU A C 1
ATOM 1380 O O . LEU A 1 174 ? 7.113 10.761 -23.594 1.00 84.12 174 LEU A O 1
ATOM 1384 N N . GLY A 1 175 ? 7.473 12.969 -23.590 1.00 90.81 175 GLY A N 1
ATOM 1385 C CA . GLY A 1 175 ? 8.326 12.907 -24.774 1.00 90.81 175 GLY A CA 1
ATOM 1386 C C . GLY A 1 175 ? 9.698 12.331 -24.414 1.00 90.81 175 GLY A C 1
ATOM 1387 O O . GLY A 1 175 ? 10.216 12.608 -23.330 1.00 90.81 175 GLY A O 1
ATOM 1388 N N . TRP A 1 176 ? 10.345 11.608 -25.336 1.00 93.81 176 TRP A N 1
ATOM 1389 C CA . TRP A 1 176 ? 11.680 11.042 -25.086 1.00 93.81 176 TRP A CA 1
ATOM 1390 C C . TRP A 1 176 ? 12.692 12.091 -24.604 1.00 93.81 176 TRP A C 1
ATOM 1392 O O . TRP A 1 176 ? 13.456 11.843 -23.675 1.00 93.81 176 TRP A O 1
ATOM 1402 N N . LEU A 1 177 ? 12.664 13.293 -25.188 1.00 93.50 177 LEU A N 1
ATOM 1403 C CA . LEU A 1 177 ? 13.551 14.391 -24.802 1.00 93.50 177 LEU A CA 1
ATOM 1404 C C . LEU A 1 177 ? 13.374 14.792 -23.325 1.00 93.50 177 LEU A C 1
ATOM 1406 O O . LEU A 1 177 ? 14.350 15.087 -22.634 1.00 93.50 177 LEU A O 1
ATOM 1410 N N . GLU A 1 178 ? 12.136 14.776 -22.825 1.00 93.88 178 GLU A N 1
ATOM 1411 C CA . GLU A 1 178 ? 11.806 15.092 -21.433 1.00 93.88 178 GLU A CA 1
ATOM 1412 C C . GLU A 1 178 ? 12.297 13.985 -20.500 1.00 93.88 178 GLU A C 1
ATOM 1414 O O . GLU A 1 178 ? 12.968 14.273 -19.508 1.00 93.88 178 GLU A O 1
ATOM 1419 N N . VAL A 1 179 ? 12.037 12.721 -20.856 1.00 95.25 179 VAL A N 1
ATOM 1420 C CA . VAL A 1 179 ? 12.519 11.541 -20.120 1.00 95.25 179 VAL A CA 1
ATOM 1421 C C . VAL A 1 179 ? 14.044 11.554 -20.032 1.00 95.25 179 VAL A C 1
ATOM 1423 O O . VAL A 1 179 ? 14.605 11.478 -18.938 1.00 95.25 179 VAL A O 1
ATOM 1426 N N . LYS A 1 180 ? 14.728 11.764 -21.161 1.00 95.56 180 LYS A N 1
ATOM 1427 C CA . LYS A 1 180 ? 16.188 11.880 -21.241 1.00 95.56 180 LYS A CA 1
ATOM 1428 C C . LYS A 1 180 ? 16.715 13.018 -20.366 1.00 95.56 180 LYS A C 1
ATOM 1430 O O . LY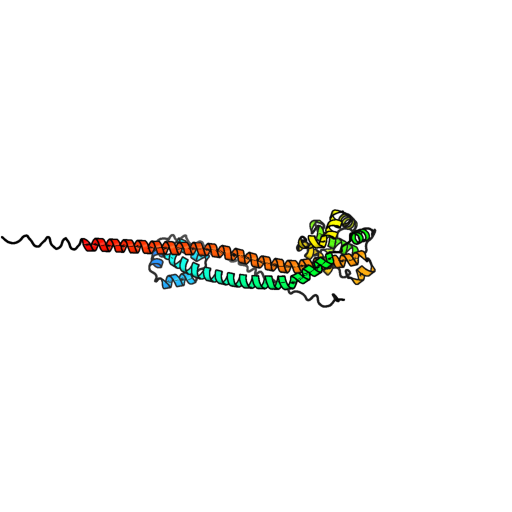S A 1 180 ? 17.674 12.820 -19.620 1.00 95.56 180 LYS A O 1
ATOM 1435 N N . LYS A 1 181 ? 16.069 14.190 -20.387 1.00 95.56 181 LYS A N 1
ATOM 1436 C CA . LYS A 1 181 ? 16.431 15.330 -19.528 1.00 95.56 181 LYS A CA 1
ATOM 1437 C C . LYS A 1 181 ? 16.252 15.010 -18.044 1.00 95.56 181 LYS A C 1
ATOM 1439 O O . LYS A 1 181 ? 17.080 15.426 -17.239 1.00 95.56 181 LYS A O 1
ATOM 1444 N N . LEU A 1 182 ? 15.188 14.302 -17.663 1.00 95.81 182 LEU A N 1
ATOM 1445 C CA . LEU A 1 182 ? 14.935 13.904 -16.277 1.00 95.81 182 LEU A CA 1
ATOM 1446 C C . LEU A 1 182 ? 15.950 12.865 -15.790 1.00 95.81 182 LEU A C 1
ATOM 1448 O O . LEU A 1 182 ? 16.535 13.056 -14.724 1.00 95.81 182 LEU A O 1
ATOM 1452 N N . MET A 1 183 ? 16.202 11.823 -16.584 1.00 96.06 183 MET A N 1
ATOM 1453 C CA . MET A 1 183 ? 17.151 10.753 -16.258 1.00 96.06 183 MET A CA 1
ATOM 1454 C C . MET A 1 183 ? 18.610 11.220 -16.272 1.00 96.06 183 MET A C 1
ATOM 1456 O O . MET A 1 183 ? 19.437 10.714 -15.514 1.00 96.06 183 MET A O 1
ATOM 1460 N N . GLY A 1 184 ? 18.929 12.221 -17.095 1.00 94.50 184 GLY A N 1
ATOM 1461 C CA . GLY A 1 184 ? 20.258 12.823 -17.156 1.00 94.50 184 GLY A CA 1
ATOM 1462 C C . GLY A 1 184 ? 20.648 13.598 -15.893 1.00 94.50 184 GLY A C 1
ATOM 1463 O O . GLY A 1 184 ? 21.841 13.784 -15.645 1.00 94.50 184 GLY A O 1
ATOM 1464 N N . LYS A 1 185 ? 19.677 14.022 -15.068 1.00 96.00 185 LYS A N 1
ATOM 1465 C CA . LYS A 1 185 ? 19.944 14.774 -13.833 1.00 96.00 185 LYS A CA 1
ATOM 1466 C C . LYS A 1 185 ? 20.724 13.925 -12.833 1.00 96.00 185 LYS A C 1
ATOM 1468 O O . LYS A 1 185 ? 20.363 12.787 -12.544 1.00 96.00 185 LYS A O 1
ATOM 1473 N N . TYR A 1 186 ? 21.722 14.538 -12.203 1.00 95.88 186 TYR A N 1
ATOM 1474 C CA . TYR A 1 186 ? 22.493 13.914 -11.125 1.00 95.88 186 TYR A CA 1
ATOM 1475 C C . TYR A 1 186 ? 21.599 13.408 -9.979 1.00 95.88 186 TYR A C 1
ATOM 1477 O O . TYR A 1 186 ? 21.756 12.287 -9.510 1.00 95.88 186 TYR A O 1
ATOM 1485 N N . SER A 1 187 ? 20.572 14.179 -9.605 1.00 95.75 187 SER A N 1
ATOM 1486 C CA . SER A 1 187 ? 19.612 13.787 -8.564 1.00 95.75 187 SER A CA 1
ATOM 1487 C C . SER A 1 187 ? 18.806 12.529 -8.900 1.00 95.75 187 SER A C 1
ATOM 1489 O O . SER A 1 187 ? 18.408 11.801 -7.989 1.00 95.75 187 SER A O 1
ATOM 1491 N N . PHE A 1 188 ? 18.562 12.259 -10.186 1.00 96.69 188 PHE A N 1
ATOM 1492 C CA . PHE A 1 188 ? 17.920 11.024 -10.622 1.00 96.69 188 PHE A CA 1
ATOM 1493 C C . PHE A 1 188 ? 18.887 9.843 -10.514 1.00 96.69 188 PHE A C 1
ATOM 1495 O O . PHE A 1 188 ? 18.519 8.817 -9.953 1.00 96.69 188 PHE A O 1
ATOM 1502 N N . LYS A 1 189 ? 20.130 10.003 -10.986 1.00 95.69 189 LYS A N 1
ATOM 1503 C CA . LYS A 1 189 ? 21.161 8.955 -10.914 1.00 95.69 189 LYS A CA 1
ATOM 1504 C C . LYS A 1 189 ? 21.457 8.545 -9.471 1.00 95.69 189 LYS A C 1
ATOM 1506 O O . LYS A 1 189 ? 21.448 7.354 -9.181 1.00 95.69 189 LYS A O 1
ATOM 1511 N N . ASN A 1 190 ? 21.607 9.514 -8.569 1.00 95.62 190 ASN A N 1
ATOM 1512 C CA . ASN A 1 190 ? 21.800 9.237 -7.145 1.00 95.62 190 ASN A CA 1
ATOM 1513 C C . ASN A 1 190 ? 20.595 8.511 -6.550 1.00 95.62 190 ASN A C 1
ATOM 1515 O O . ASN A 1 190 ? 20.754 7.502 -5.878 1.00 95.62 190 ASN A O 1
ATOM 1519 N N . TRP A 1 191 ? 19.375 8.969 -6.850 1.00 96.19 191 TRP A N 1
ATOM 1520 C CA . TRP A 1 191 ? 18.172 8.266 -6.400 1.00 96.19 191 TRP A CA 1
ATOM 1521 C C . TRP A 1 191 ? 18.108 6.820 -6.904 1.00 96.19 191 TRP A C 1
ATOM 1523 O O . TRP A 1 191 ? 17.712 5.937 -6.149 1.00 96.19 191 TRP A O 1
ATOM 1533 N N . PHE A 1 192 ? 18.492 6.585 -8.159 1.00 96.06 192 PHE A N 1
ATOM 1534 C CA . PHE A 1 192 ? 18.503 5.257 -8.759 1.00 96.06 192 PHE A CA 1
ATOM 1535 C C . PHE A 1 192 ? 19.545 4.339 -8.102 1.00 96.06 192 PHE A C 1
ATOM 1537 O O . PHE A 1 192 ? 19.262 3.170 -7.871 1.00 96.06 192 PHE A O 1
ATOM 1544 N N . GLN A 1 193 ? 20.721 4.858 -7.746 1.00 94.69 193 GLN A N 1
ATOM 1545 C CA . GLN A 1 193 ? 21.733 4.106 -6.992 1.00 94.69 193 GLN A CA 1
ATOM 1546 C C . GLN A 1 193 ? 21.285 3.831 -5.546 1.00 94.69 193 GLN A C 1
ATOM 1548 O O . GLN A 1 193 ? 21.452 2.723 -5.040 1.00 94.69 193 GLN A O 1
ATOM 1553 N N . ASP A 1 194 ? 20.619 4.797 -4.913 1.00 95.19 194 ASP A N 1
ATOM 1554 C CA . ASP A 1 194 ? 20.108 4.702 -3.539 1.00 95.19 194 ASP A CA 1
ATOM 1555 C C . ASP A 1 194 ? 18.719 4.046 -3.448 1.00 95.19 194 ASP A C 1
ATOM 1557 O O .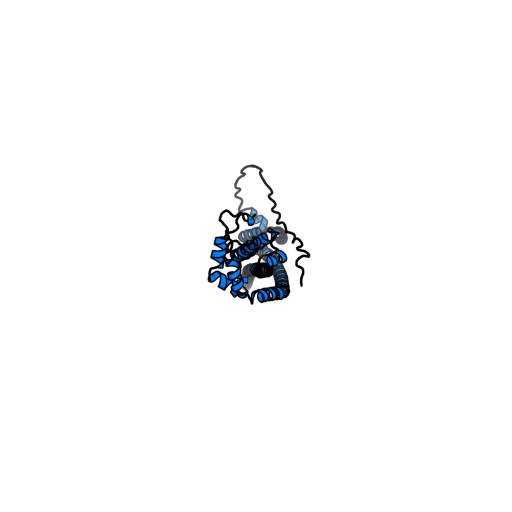 ASP A 1 194 ? 18.008 4.165 -2.438 1.00 95.19 194 ASP A O 1
ATOM 1561 N N . LEU A 1 195 ? 18.279 3.348 -4.499 1.00 94.62 195 LEU A N 1
ATOM 1562 C CA . LEU A 1 195 ? 16.915 2.828 -4.583 1.00 94.62 195 LEU A CA 1
ATOM 1563 C C . LEU A 1 195 ? 16.623 1.804 -3.483 1.00 94.62 195 LEU A C 1
ATOM 1565 O O . LEU A 1 195 ? 15.532 1.811 -2.925 1.00 94.62 195 LEU A O 1
ATOM 1569 N N . ARG A 1 196 ? 17.621 1.015 -3.065 1.00 94.00 196 ARG A N 1
ATOM 1570 C CA . ARG A 1 196 ? 17.522 0.100 -1.913 1.00 94.00 196 ARG A CA 1
ATOM 1571 C C . ARG A 1 196 ? 16.999 0.778 -0.641 1.00 94.00 196 ARG A C 1
ATOM 1573 O O . ARG A 1 196 ? 16.277 0.148 0.127 1.00 94.00 196 ARG A O 1
ATOM 1580 N N . ILE A 1 197 ? 17.395 2.027 -0.403 1.00 92.69 197 ILE A N 1
ATOM 1581 C CA . ILE A 1 197 ? 17.032 2.795 0.796 1.00 92.69 197 ILE A CA 1
ATOM 1582 C C . ILE A 1 197 ? 15.759 3.603 0.535 1.00 92.69 197 ILE A C 1
ATOM 1584 O O . ILE A 1 197 ? 14.915 3.766 1.412 1.00 92.69 197 ILE A O 1
ATOM 1588 N N . THR A 1 198 ? 15.617 4.138 -0.676 1.00 94.56 198 THR A N 1
ATOM 1589 C CA . THR A 1 198 ? 14.531 5.066 -1.004 1.00 94.56 198 THR A CA 1
ATOM 1590 C C . THR A 1 198 ? 13.251 4.388 -1.490 1.00 94.56 198 THR A C 1
ATOM 1592 O O . THR A 1 198 ? 12.231 5.070 -1.565 1.00 94.56 198 THR A O 1
ATOM 1595 N N . VAL A 1 199 ? 13.264 3.077 -1.761 1.00 95.88 199 VAL A N 1
ATOM 1596 C CA . VAL A 1 199 ? 12.103 2.321 -2.269 1.00 95.88 199 VAL A CA 1
ATOM 1597 C C . VAL A 1 199 ? 10.867 2.453 -1.372 1.00 95.88 199 VAL A C 1
ATOM 1599 O O . VAL A 1 199 ? 9.762 2.606 -1.878 1.00 95.88 199 VAL A O 1
ATOM 1602 N N . GLU A 1 200 ? 11.041 2.521 -0.051 1.00 94.75 200 GLU A N 1
ATOM 1603 C CA . GLU A 1 200 ? 9.934 2.698 0.906 1.00 94.75 200 GLU A CA 1
ATOM 1604 C C . GLU A 1 200 ? 9.274 4.073 0.842 1.00 94.75 200 GLU A C 1
ATOM 1606 O O . GLU A 1 200 ? 8.133 4.247 1.260 1.00 94.75 200 GLU A O 1
ATOM 1611 N N . LYS A 1 201 ? 10.006 5.075 0.348 1.00 95.31 201 LYS A N 1
ATOM 1612 C CA . LYS A 1 201 ? 9.524 6.456 0.241 1.00 95.31 201 LYS A CA 1
ATOM 1613 C C . LYS A 1 201 ? 8.718 6.675 -1.040 1.00 95.31 201 LYS A C 1
ATOM 1615 O O . LYS A 1 201 ? 8.160 7.757 -1.227 1.00 95.31 201 LYS A O 1
ATOM 1620 N N . ILE A 1 202 ? 8.690 5.691 -1.940 1.00 95.94 202 ILE A N 1
ATOM 1621 C CA . ILE A 1 202 ? 7.918 5.764 -3.177 1.00 95.94 202 ILE A CA 1
ATOM 1622 C C . ILE A 1 202 ? 6.439 5.656 -2.821 1.00 95.94 202 ILE A C 1
ATOM 1624 O O . ILE A 1 202 ? 5.995 4.711 -2.177 1.00 95.94 202 ILE A O 1
ATOM 1628 N N . LYS A 1 203 ? 5.666 6.647 -3.261 1.00 95.69 203 LYS A N 1
ATOM 1629 C CA . LYS A 1 203 ? 4.224 6.699 -3.027 1.00 95.69 203 LYS A CA 1
ATOM 1630 C C . LYS A 1 203 ? 3.510 5.553 -3.745 1.00 95.69 203 LYS A C 1
ATOM 1632 O O . LYS A 1 203 ? 3.761 5.319 -4.931 1.00 95.69 203 LYS A O 1
ATOM 1637 N N . PHE A 1 204 ? 2.569 4.903 -3.064 1.00 95.81 204 PHE A N 1
ATOM 1638 C CA . PHE A 1 204 ? 1.806 3.786 -3.625 1.00 95.81 204 PHE A CA 1
ATOM 1639 C C . PHE A 1 204 ? 0.990 4.185 -4.865 1.00 95.81 204 PHE A C 1
ATOM 1641 O O . PHE A 1 204 ? 0.830 3.398 -5.796 1.00 95.81 204 PHE A O 1
ATOM 1648 N N . GLU A 1 205 ? 0.553 5.444 -4.960 1.00 95.00 205 GLU A N 1
ATOM 1649 C CA . GLU A 1 205 ? -0.141 5.945 -6.147 1.00 95.00 205 GLU A CA 1
ATOM 1650 C C . GLU A 1 205 ? 0.747 5.923 -7.397 1.00 95.00 205 GLU A C 1
ATOM 1652 O O . GLU A 1 205 ? 0.242 5.698 -8.495 1.00 95.00 205 GLU A O 1
ATOM 1657 N N . ASN A 1 206 ? 2.057 6.145 -7.247 1.00 95.19 206 ASN A N 1
ATOM 1658 C CA . ASN A 1 206 ? 3.001 6.084 -8.363 1.00 95.19 206 ASN A CA 1
ATOM 1659 C C . ASN A 1 206 ? 3.195 4.633 -8.821 1.00 95.19 206 ASN A C 1
ATOM 1661 O O . ASN A 1 206 ? 3.204 4.368 -10.020 1.00 95.19 206 ASN A O 1
ATOM 1665 N N . ILE A 1 207 ? 3.288 3.698 -7.868 1.00 96.25 207 ILE A N 1
ATOM 1666 C CA . ILE A 1 207 ? 3.366 2.251 -8.123 1.00 96.25 207 ILE A CA 1
ATOM 1667 C C . ILE A 1 207 ? 2.145 1.791 -8.926 1.00 96.25 207 ILE A C 1
ATOM 1669 O O . ILE A 1 207 ? 2.305 1.153 -9.962 1.00 96.25 207 ILE A O 1
ATOM 1673 N N . LYS A 1 208 ? 0.934 2.201 -8.526 1.00 95.25 208 LYS A N 1
ATOM 1674 C CA . LYS A 1 208 ? -0.311 1.860 -9.235 1.00 95.25 208 LYS A CA 1
ATOM 1675 C C . LYS A 1 208 ? -0.370 2.397 -10.664 1.00 95.25 208 LYS A C 1
ATOM 1677 O O . LYS A 1 208 ? -0.920 1.737 -11.541 1.00 95.25 208 LYS A O 1
ATOM 1682 N N . ILE A 1 209 ? 0.180 3.584 -10.918 1.00 93.06 209 ILE A N 1
ATOM 1683 C CA . ILE A 1 209 ? 0.256 4.123 -12.284 1.00 93.06 209 ILE A CA 1
ATOM 1684 C C . ILE A 1 209 ? 1.185 3.276 -13.140 1.00 93.06 209 ILE A C 1
ATOM 1686 O O . ILE A 1 209 ? 0.824 2.914 -14.253 1.00 93.06 209 ILE A O 1
ATOM 1690 N N . VAL A 1 210 ? 2.371 2.964 -12.621 1.00 94.56 210 VAL A N 1
ATOM 1691 C CA . VAL A 1 210 ? 3.370 2.181 -13.350 1.00 94.56 210 VAL A CA 1
ATOM 1692 C C . VAL A 1 210 ? 2.879 0.757 -13.601 1.00 94.56 210 VAL A C 1
ATOM 1694 O O . VAL A 1 210 ? 3.053 0.249 -14.702 1.00 94.56 210 VAL A O 1
ATOM 1697 N N . GLU A 1 211 ? 2.201 0.148 -12.628 1.00 94.88 211 GLU A N 1
ATOM 1698 C CA . GLU A 1 211 ? 1.538 -1.149 -12.782 1.00 94.88 211 GLU A CA 1
ATOM 1699 C C . GLU A 1 211 ? 0.532 -1.132 -13.942 1.00 94.88 211 GLU A C 1
ATOM 1701 O O . GLU A 1 211 ? 0.621 -1.970 -14.836 1.00 94.88 211 GLU A O 1
ATOM 1706 N N . LYS A 1 212 ? -0.372 -0.142 -13.980 1.00 92.38 212 LYS A N 1
ATOM 1707 C CA . LYS A 1 212 ? -1.329 0.013 -15.089 1.00 92.38 212 LYS A CA 1
ATOM 1708 C C . LYS A 1 212 ? -0.632 0.212 -16.432 1.00 92.38 212 LYS A C 1
ATOM 1710 O O . LYS A 1 212 ? -1.078 -0.335 -17.433 1.00 92.38 212 LYS A O 1
ATOM 1715 N N . LEU A 1 213 ? 0.444 0.997 -16.452 1.00 91.00 213 LEU A N 1
ATOM 1716 C CA . LEU A 1 213 ? 1.196 1.297 -17.666 1.00 91.00 213 LEU A CA 1
ATOM 1717 C C . LEU A 1 213 ? 1.795 0.010 -18.259 1.00 91.00 213 LEU A C 1
ATOM 1719 O O . LEU A 1 213 ? 1.574 -0.283 -19.429 1.00 91.00 213 LEU A O 1
ATOM 1723 N N . ILE A 1 214 ? 2.462 -0.801 -17.434 1.00 91.81 214 ILE A N 1
ATOM 1724 C CA . ILE A 1 214 ? 3.041 -2.082 -17.867 1.00 91.81 214 ILE A CA 1
ATOM 1725 C C . ILE A 1 214 ? 1.954 -3.089 -18.265 1.00 91.81 214 ILE A C 1
ATOM 1727 O O . ILE A 1 214 ? 2.132 -3.825 -19.226 1.00 91.81 214 ILE A O 1
ATOM 1731 N N . GLN A 1 215 ? 0.818 -3.123 -17.562 1.00 90.44 215 GLN A N 1
ATOM 1732 C CA . GLN A 1 215 ? -0.289 -4.030 -17.899 1.00 90.44 215 GLN A CA 1
ATOM 1733 C C . GLN A 1 215 ? -0.948 -3.710 -19.248 1.00 90.44 215 GLN A C 1
ATOM 1735 O O . GLN A 1 215 ? -1.476 -4.613 -19.893 1.00 90.44 215 GLN A O 1
ATOM 1740 N N . GLN A 1 216 ? -0.955 -2.440 -19.661 1.00 88.69 216 GLN A N 1
ATOM 1741 C CA . GLN A 1 216 ? -1.560 -2.011 -20.923 1.00 88.69 216 GLN A CA 1
ATOM 1742 C C . GLN A 1 216 ? -0.633 -2.203 -22.130 1.00 88.69 216 GLN A C 1
ATOM 1744 O O . GLN A 1 216 ? -1.121 -2.429 -23.236 1.00 88.69 216 GLN A O 1
ATOM 1749 N N . ASP A 1 217 ? 0.684 -2.118 -21.937 1.00 86.44 217 ASP A N 1
ATOM 1750 C CA . ASP A 1 217 ? 1.662 -2.264 -23.015 1.00 86.44 217 ASP A CA 1
ATOM 1751 C C . ASP A 1 217 ? 2.144 -3.719 -23.132 1.00 86.44 217 ASP A C 1
ATOM 1753 O O . ASP A 1 217 ? 3.115 -4.144 -22.504 1.00 86.44 217 ASP A O 1
ATOM 1757 N N . LEU A 1 218 ? 1.450 -4.492 -23.974 1.00 85.56 218 LEU A N 1
ATOM 1758 C CA . LEU A 1 218 ? 1.735 -5.913 -24.222 1.00 85.56 218 LEU A CA 1
ATOM 1759 C C . LEU A 1 218 ? 3.131 -6.168 -24.814 1.00 85.56 218 LEU A C 1
ATOM 1761 O O . LEU A 1 218 ? 3.611 -7.302 -24.773 1.00 85.56 218 LEU A O 1
ATOM 1765 N N . ASN A 1 219 ? 3.785 -5.140 -25.362 1.00 87.50 219 ASN A N 1
ATOM 1766 C CA . ASN A 1 219 ? 5.111 -5.273 -25.959 1.00 87.50 219 ASN A CA 1
ATOM 1767 C C . ASN A 1 219 ? 6.225 -5.264 -24.903 1.00 87.50 219 ASN A C 1
ATOM 1769 O O . ASN A 1 219 ? 7.337 -5.726 -25.174 1.00 87.50 219 ASN A O 1
ATOM 1773 N N . ILE A 1 220 ? 5.938 -4.794 -23.682 1.00 91.38 220 ILE A N 1
ATOM 1774 C CA . ILE A 1 220 ? 6.900 -4.783 -22.577 1.00 91.38 220 ILE A CA 1
ATOM 1775 C C . ILE A 1 220 ? 7.020 -6.191 -22.009 1.00 91.38 220 ILE A C 1
ATOM 1777 O O . ILE A 1 220 ? 6.343 -6.590 -21.063 1.00 91.38 220 ILE A O 1
ATOM 1781 N N . THR A 1 221 ? 7.937 -6.951 -22.591 1.00 94.00 221 THR A N 1
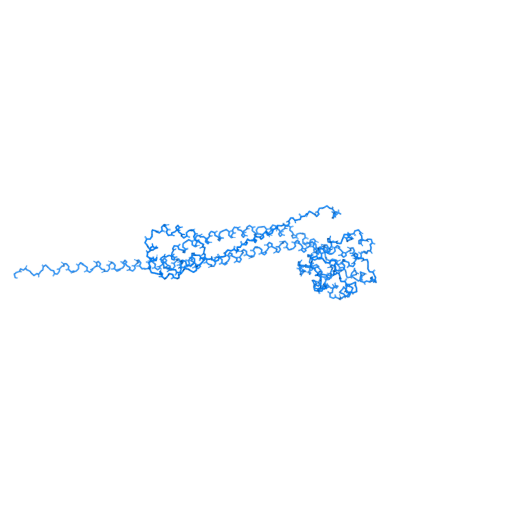ATOM 1782 C CA . THR A 1 221 ? 8.327 -8.274 -22.107 1.00 94.00 221 THR A CA 1
ATOM 1783 C C . THR A 1 221 ? 9.825 -8.314 -21.847 1.00 94.00 221 THR A C 1
ATOM 1785 O O . THR A 1 221 ? 10.602 -7.560 -22.439 1.00 94.00 221 THR A O 1
ATOM 1788 N N . TYR A 1 222 ? 10.239 -9.199 -20.940 1.00 94.88 222 TYR A N 1
ATOM 1789 C CA . TYR A 1 222 ? 11.650 -9.391 -20.616 1.00 94.88 222 TYR A CA 1
ATOM 1790 C C . TYR A 1 222 ? 12.450 -9.829 -21.840 1.00 94.88 222 TYR A C 1
ATOM 1792 O O . TYR A 1 222 ? 13.548 -9.331 -22.068 1.00 94.88 222 TYR A O 1
ATOM 1800 N N . GLU A 1 223 ? 11.883 -10.726 -22.641 1.00 95.19 223 GLU A N 1
ATOM 1801 C CA . GLU A 1 223 ? 12.488 -11.250 -23.859 1.00 95.19 223 GLU A CA 1
ATOM 1802 C C . GLU A 1 223 ? 12.671 -10.137 -24.891 1.00 95.19 223 GLU A C 1
ATOM 1804 O O . GLU A 1 223 ? 13.787 -9.915 -25.358 1.00 95.19 223 GLU A O 1
ATOM 1809 N N . ARG A 1 224 ? 11.611 -9.361 -25.159 1.00 94.31 224 ARG A N 1
ATOM 1810 C CA . ARG A 1 224 ? 11.671 -8.277 -26.140 1.00 94.31 224 ARG A CA 1
ATOM 1811 C C . ARG A 1 224 ? 12.685 -7.209 -25.753 1.00 94.31 224 ARG A C 1
ATOM 1813 O O . ARG A 1 224 ? 13.512 -6.824 -26.574 1.00 94.31 224 ARG A O 1
ATOM 1820 N N . LEU A 1 225 ? 12.662 -6.750 -24.500 1.00 94.62 225 LEU A N 1
ATOM 1821 C CA . LEU A 1 225 ? 13.618 -5.746 -24.029 1.00 94.62 225 LEU A CA 1
ATOM 1822 C C . LEU A 1 225 ? 15.053 -6.252 -24.046 1.00 94.62 225 LEU A C 1
ATOM 1824 O O . LEU A 1 225 ? 15.953 -5.481 -24.361 1.00 94.62 225 LEU A O 1
ATOM 1828 N N . ARG A 1 226 ? 15.274 -7.535 -23.754 1.00 96.00 226 ARG A N 1
ATOM 1829 C CA . ARG A 1 226 ? 16.605 -8.140 -23.833 1.00 96.00 226 ARG A CA 1
ATOM 1830 C C . ARG A 1 226 ? 17.160 -8.122 -25.258 1.00 96.00 226 ARG A C 1
ATOM 1832 O O . ARG A 1 226 ? 18.360 -7.934 -25.420 1.00 96.00 226 ARG A O 1
ATOM 1839 N N . GLU A 1 227 ? 16.307 -8.290 -26.266 1.00 95.62 227 GLU A N 1
ATOM 1840 C CA . GLU A 1 227 ? 16.695 -8.201 -27.679 1.00 95.62 227 GLU A CA 1
ATOM 1841 C C . GLU A 1 227 ? 16.983 -6.760 -28.119 1.00 95.62 227 GLU A C 1
ATOM 1843 O O . GLU A 1 227 ? 17.965 -6.522 -28.819 1.00 95.62 227 GLU A O 1
ATOM 1848 N N . VAL A 1 228 ? 16.145 -5.792 -27.721 1.00 95.81 228 VAL A N 1
ATOM 1849 C CA . VAL A 1 228 ? 16.241 -4.412 -28.240 1.00 95.81 228 VAL A CA 1
ATOM 1850 C C . VAL A 1 228 ? 17.166 -3.500 -27.429 1.00 95.81 228 VAL A C 1
ATOM 1852 O O . VAL A 1 228 ? 17.736 -2.558 -27.979 1.00 95.81 228 VAL A O 1
ATOM 1855 N N . SER A 1 229 ? 17.300 -3.720 -26.117 1.00 96.25 229 SER A N 1
ATOM 1856 C CA . SER A 1 229 ? 18.112 -2.877 -25.235 1.00 96.25 229 SER A CA 1
ATOM 1857 C C . SER A 1 229 ? 18.470 -3.582 -23.924 1.00 96.25 229 SER A C 1
ATOM 1859 O O . SER A 1 229 ? 17.674 -3.650 -22.985 1.00 96.25 229 SER A O 1
ATOM 1861 N N . GLN A 1 230 ? 19.724 -4.023 -23.810 1.00 95.56 230 GLN A N 1
ATOM 1862 C CA . GLN A 1 230 ? 20.226 -4.665 -22.593 1.00 95.56 230 GLN A CA 1
ATOM 1863 C C . GLN A 1 230 ? 20.118 -3.777 -21.328 1.00 95.56 230 GLN A C 1
ATOM 1865 O O . GLN A 1 230 ? 19.710 -4.302 -20.283 1.00 95.56 230 GLN A O 1
ATOM 1870 N N . PRO A 1 231 ? 20.385 -2.452 -21.382 1.00 95.25 231 PRO A N 1
ATOM 1871 C CA . PRO A 1 231 ? 20.108 -1.553 -20.258 1.00 95.25 231 PRO A CA 1
ATOM 1872 C C . PRO A 1 231 ? 18.618 -1.457 -19.921 1.00 95.25 231 PRO A C 1
ATOM 1874 O O . PRO A 1 231 ? 18.242 -1.491 -18.748 1.00 95.25 231 PRO A O 1
ATOM 1877 N N . GLY A 1 232 ? 17.751 -1.405 -20.939 1.00 95.81 232 GLY A N 1
ATOM 1878 C CA . GLY A 1 232 ? 16.297 -1.399 -20.764 1.00 95.81 232 GLY A CA 1
ATOM 1879 C C . GLY A 1 232 ? 15.777 -2.660 -20.075 1.00 95.81 232 GLY A C 1
ATOM 1880 O O . GLY A 1 232 ? 14.969 -2.571 -19.152 1.00 95.81 232 GLY A O 1
ATOM 1881 N N . TYR A 1 233 ? 16.294 -3.830 -20.453 1.00 96.19 233 TYR A N 1
ATOM 1882 C CA . TYR A 1 233 ? 15.983 -5.106 -19.805 1.00 96.19 233 TYR A CA 1
ATOM 1883 C C . TYR A 1 233 ? 16.338 -5.101 -18.313 1.00 96.19 233 TYR A C 1
ATOM 1885 O O . TYR A 1 233 ? 15.502 -5.432 -17.469 1.00 96.19 233 TYR A O 1
ATOM 1893 N N . LYS A 1 234 ? 17.556 -4.671 -17.965 1.00 95.12 234 LYS A N 1
ATOM 1894 C CA . LYS A 1 234 ? 17.982 -4.564 -16.562 1.00 95.12 234 LYS A CA 1
ATOM 1895 C C . LYS A 1 234 ? 17.114 -3.571 -15.790 1.00 95.12 234 LYS A C 1
ATOM 1897 O O . LYS A 1 234 ? 16.691 -3.873 -14.677 1.00 95.12 234 LYS A O 1
ATOM 1902 N N . MET A 1 235 ? 16.787 -2.422 -16.381 1.00 95.88 235 MET A N 1
ATOM 1903 C CA . MET A 1 235 ? 15.879 -1.451 -15.767 1.00 95.88 235 MET A CA 1
ATOM 1904 C C . MET A 1 235 ? 14.467 -1.995 -15.569 1.00 95.88 235 MET A C 1
ATOM 1906 O O . MET A 1 235 ? 13.859 -1.705 -14.543 1.00 95.88 235 MET A O 1
ATOM 1910 N N . LEU A 1 236 ? 13.945 -2.810 -16.489 1.00 96.00 236 LEU A N 1
ATOM 1911 C CA . LEU A 1 236 ? 12.638 -3.440 -16.309 1.00 96.00 236 LEU A CA 1
ATOM 1912 C C . LEU A 1 236 ? 12.634 -4.374 -15.092 1.00 96.00 236 LEU A C 1
ATOM 1914 O O . LEU A 1 236 ? 11.668 -4.377 -14.331 1.00 96.00 236 LEU A O 1
ATOM 1918 N N . ILE A 1 237 ? 13.716 -5.125 -14.860 1.00 95.06 237 ILE A N 1
ATOM 1919 C CA . ILE A 1 237 ? 13.862 -5.945 -13.645 1.00 95.06 237 ILE A CA 1
ATOM 1920 C C . ILE A 1 237 ? 13.798 -5.061 -12.394 1.00 95.06 237 ILE A C 1
ATOM 1922 O O . ILE A 1 237 ? 13.105 -5.402 -11.436 1.00 95.06 237 ILE A O 1
ATOM 1926 N N . VAL A 1 238 ? 14.467 -3.905 -12.414 1.00 96.12 238 VAL A N 1
ATOM 1927 C CA . VAL A 1 238 ? 14.426 -2.933 -11.310 1.00 96.12 238 VAL A CA 1
ATOM 1928 C C . VAL A 1 238 ? 13.009 -2.412 -11.084 1.00 96.12 238 VAL A C 1
ATOM 1930 O O . VAL A 1 238 ? 12.535 -2.413 -9.949 1.00 96.12 238 VAL A O 1
ATOM 1933 N N . VAL A 1 239 ? 12.311 -2.009 -12.149 1.00 96.88 239 VAL A N 1
ATOM 1934 C CA . VAL A 1 239 ? 10.920 -1.543 -12.069 1.00 96.88 239 VAL A CA 1
ATOM 1935 C C . VAL A 1 239 ? 10.025 -2.630 -11.476 1.00 96.88 239 VAL A C 1
ATOM 1937 O O . VAL A 1 239 ? 9.266 -2.349 -10.551 1.00 96.88 239 VAL A O 1
ATOM 1940 N N . ALA A 1 240 ? 10.157 -3.875 -11.934 1.00 95.94 240 ALA A N 1
ATOM 1941 C CA . ALA A 1 240 ? 9.400 -4.999 -11.397 1.00 95.94 240 ALA A CA 1
ATOM 1942 C C . ALA A 1 240 ? 9.684 -5.225 -9.904 1.00 95.94 240 ALA A C 1
ATOM 1944 O O . ALA A 1 240 ? 8.746 -5.365 -9.123 1.00 95.94 240 ALA A O 1
ATOM 1945 N N . ALA A 1 241 ? 10.951 -5.188 -9.479 1.00 96.50 241 ALA A N 1
ATOM 1946 C CA . ALA A 1 241 ? 11.317 -5.327 -8.070 1.00 96.50 241 ALA A CA 1
ATOM 1947 C C . ALA A 1 241 ? 10.724 -4.204 -7.200 1.00 96.50 241 ALA A C 1
ATOM 1949 O O . ALA A 1 241 ? 10.226 -4.478 -6.109 1.00 96.50 241 ALA A O 1
ATOM 1950 N N . VAL A 1 242 ? 10.721 -2.957 -7.685 1.00 97.56 242 VAL A N 1
ATOM 1951 C CA . VAL A 1 242 ? 10.091 -1.824 -6.984 1.00 97.56 242 VAL A CA 1
ATOM 1952 C C . VAL A 1 242 ? 8.576 -1.991 -6.890 1.00 97.56 242 VAL A C 1
ATOM 1954 O O . VAL A 1 242 ? 8.011 -1.740 -5.827 1.00 97.56 242 VAL A O 1
ATOM 1957 N N . LEU A 1 243 ? 7.914 -2.424 -7.968 1.00 97.00 243 LEU A N 1
ATOM 1958 C CA . LEU A 1 243 ? 6.472 -2.679 -7.960 1.00 97.00 243 LEU A CA 1
ATOM 1959 C C . LEU A 1 243 ? 6.109 -3.761 -6.943 1.00 97.00 243 LEU A C 1
ATOM 1961 O O . LEU A 1 243 ? 5.245 -3.540 -6.099 1.00 97.00 243 LEU A O 1
ATOM 1965 N N . GLN A 1 244 ? 6.802 -4.900 -6.991 1.00 96.44 244 GLN A N 1
ATOM 1966 C CA . GLN A 1 244 ? 6.548 -6.016 -6.083 1.00 96.44 244 GLN A CA 1
ATOM 1967 C C . GLN A 1 244 ? 6.838 -5.637 -4.628 1.00 96.44 244 GLN A C 1
ATOM 1969 O O . GLN A 1 244 ? 6.022 -5.919 -3.755 1.00 96.44 244 GLN A O 1
ATOM 1974 N N . PHE A 1 245 ? 7.943 -4.929 -4.360 1.00 97.38 245 PHE A N 1
ATOM 1975 C CA . PHE A 1 245 ? 8.222 -4.389 -3.027 1.00 97.38 245 PHE A CA 1
ATOM 1976 C C . PHE A 1 245 ? 7.090 -3.473 -2.554 1.00 97.38 245 PHE A C 1
ATOM 1978 O O . PHE A 1 245 ? 6.606 -3.614 -1.436 1.00 97.38 245 PHE A O 1
ATOM 1985 N N . GLY A 1 246 ? 6.664 -2.538 -3.405 1.00 96.75 246 GLY A N 1
ATOM 1986 C CA . GLY A 1 246 ? 5.636 -1.559 -3.083 1.00 96.75 246 GLY A CA 1
ATOM 1987 C C . GLY A 1 246 ? 4.278 -2.181 -2.763 1.00 96.75 246 GLY A C 1
ATOM 1988 O O . GLY A 1 246 ? 3.635 -1.756 -1.809 1.00 96.75 246 GLY A O 1
ATOM 1989 N N . ILE A 1 247 ? 3.866 -3.200 -3.524 1.00 96.06 247 ILE A N 1
ATOM 1990 C CA . ILE A 1 247 ? 2.617 -3.943 -3.297 1.00 96.06 247 ILE A CA 1
ATOM 1991 C C . ILE A 1 247 ? 2.671 -4.681 -1.958 1.00 96.06 247 ILE A C 1
ATOM 1993 O O . ILE A 1 247 ? 1.830 -4.442 -1.098 1.00 96.06 247 ILE A O 1
ATOM 1997 N N . VAL A 1 248 ? 3.710 -5.492 -1.745 1.00 96.31 248 VAL A N 1
ATOM 1998 C CA . VAL A 1 248 ? 3.885 -6.271 -0.507 1.00 96.31 248 VAL A CA 1
ATOM 1999 C C . VAL A 1 248 ? 3.976 -5.358 0.722 1.00 96.31 248 VAL A C 1
ATOM 2001 O O . VAL A 1 248 ? 3.410 -5.652 1.772 1.00 96.31 248 VAL A O 1
ATOM 2004 N N . ASN A 1 249 ? 4.676 -4.228 0.606 1.00 96.25 249 ASN A N 1
ATOM 2005 C CA . ASN A 1 249 ? 4.805 -3.270 1.698 1.00 96.25 249 ASN A CA 1
ATOM 2006 C C . ASN A 1 249 ? 3.472 -2.569 2.015 1.00 96.25 249 ASN A C 1
ATOM 2008 O O . ASN A 1 249 ? 3.170 -2.335 3.184 1.00 96.25 249 ASN A O 1
ATOM 2012 N N . GLU A 1 250 ? 2.657 -2.253 1.004 1.00 96.31 250 GLU A N 1
ATOM 2013 C CA . GLU A 1 250 ? 1.345 -1.628 1.214 1.00 96.31 250 GLU A CA 1
ATOM 2014 C C . GLU A 1 250 ? 0.364 -2.561 1.937 1.00 96.31 250 GLU A C 1
ATOM 2016 O O . GLU A 1 250 ? -0.418 -2.087 2.768 1.00 96.31 250 GLU A O 1
ATOM 2021 N N . ASP A 1 251 ? 0.432 -3.872 1.697 1.00 94.88 251 ASP A N 1
ATOM 2022 C CA . ASP A 1 251 ? -0.386 -4.858 2.414 1.00 94.88 251 ASP A CA 1
ATOM 2023 C C . ASP A 1 251 ? -0.091 -4.818 3.926 1.00 94.88 251 ASP A C 1
ATOM 2025 O O . ASP A 1 251 ? -1.003 -4.675 4.748 1.00 94.88 251 ASP A O 1
ATOM 2029 N N . ILE A 1 252 ? 1.195 -4.807 4.301 1.00 95.62 252 ILE A N 1
ATOM 2030 C CA . ILE A 1 252 ? 1.636 -4.675 5.701 1.00 95.62 252 ILE A CA 1
ATOM 2031 C C . ILE A 1 252 ? 1.190 -3.330 6.292 1.00 95.62 252 ILE A C 1
ATOM 2033 O O . ILE A 1 252 ? 0.669 -3.271 7.411 1.00 95.62 252 ILE A O 1
ATOM 2037 N N . LEU A 1 253 ? 1.373 -2.227 5.556 1.00 95.62 253 LEU A N 1
ATOM 2038 C CA . LEU A 1 253 ? 0.974 -0.893 6.015 1.00 95.62 253 LEU A CA 1
ATOM 2039 C C . LEU A 1 253 ? -0.544 -0.761 6.187 1.00 95.62 253 LEU A C 1
ATOM 2041 O O . LEU A 1 253 ? -1.007 -0.021 7.060 1.00 95.62 253 LEU A O 1
ATOM 2045 N N . THR A 1 254 ? -1.336 -1.459 5.379 1.00 95.62 254 THR A N 1
AT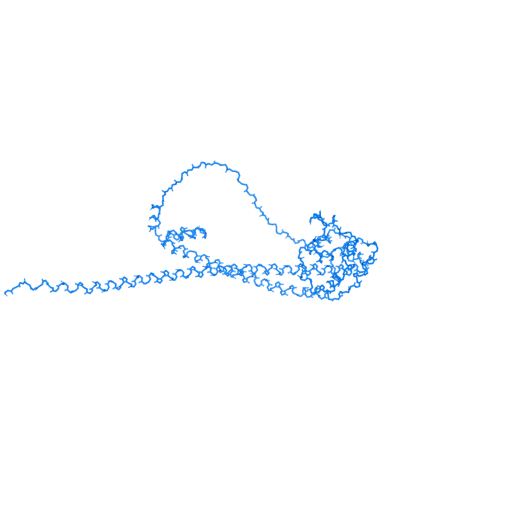OM 2046 C CA . THR A 1 254 ? -2.799 -1.468 5.477 1.00 95.62 254 THR A CA 1
ATOM 2047 C C . THR A 1 254 ? -3.259 -2.162 6.750 1.00 95.62 254 THR A C 1
ATOM 2049 O O . THR A 1 254 ? -3.984 -1.546 7.536 1.00 95.62 254 THR A O 1
ATOM 2052 N N . GLU A 1 255 ? -2.752 -3.360 7.033 1.00 95.00 255 GLU A N 1
AT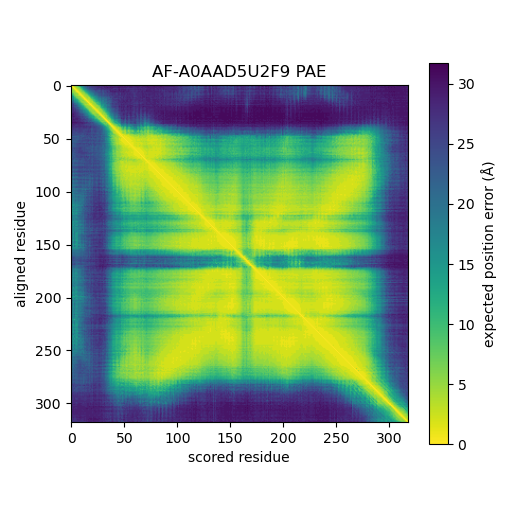OM 2053 C CA . GLU A 1 255 ? -3.039 -4.054 8.294 1.00 95.00 255 GLU A CA 1
ATOM 2054 C C . GLU A 1 255 ? -2.554 -3.258 9.512 1.00 95.00 255 GLU A C 1
ATOM 2056 O O . GLU A 1 255 ? -3.276 -3.104 10.503 1.00 95.00 255 GLU A O 1
ATOM 2061 N N . ARG A 1 256 ? -1.375 -2.627 9.420 1.00 96.38 256 ARG A N 1
ATOM 2062 C CA . ARG A 1 256 ? -0.879 -1.731 10.473 1.00 96.38 256 ARG A CA 1
ATOM 2063 C C . ARG A 1 256 ? -1.835 -0.567 10.738 1.00 96.38 256 ARG A C 1
ATOM 2065 O O . ARG A 1 256 ? -2.076 -0.225 11.896 1.00 96.38 256 ARG A O 1
ATOM 2072 N N . ARG A 1 257 ? -2.379 0.062 9.689 1.00 96.38 257 ARG A N 1
ATOM 2073 C CA . ARG A 1 257 ? -3.348 1.167 9.817 1.00 96.38 257 ARG A CA 1
ATOM 2074 C C . ARG A 1 257 ? -4.644 0.703 10.475 1.00 96.38 257 ARG A C 1
ATOM 2076 O O . ARG A 1 257 ? -5.160 1.423 11.333 1.00 96.38 257 ARG A O 1
ATOM 2083 N N . ILE A 1 258 ? -5.139 -0.485 10.124 1.00 94.94 258 ILE A N 1
ATOM 2084 C CA . ILE A 1 258 ? -6.323 -1.088 10.753 1.00 94.94 258 ILE A CA 1
ATOM 2085 C C . ILE A 1 258 ? -6.071 -1.275 12.250 1.00 94.94 258 ILE A C 1
ATOM 2087 O O . ILE A 1 258 ? -6.833 -0.737 13.059 1.00 94.94 258 ILE A O 1
ATOM 2091 N N . LYS A 1 259 ? -4.960 -1.919 12.621 1.00 96.00 259 LYS A N 1
ATOM 2092 C CA . LYS A 1 259 ? -4.557 -2.117 14.018 1.00 96.00 259 LYS A CA 1
ATOM 2093 C C . LYS A 1 259 ? -4.501 -0.798 14.796 1.00 96.00 259 LYS A C 1
ATOM 2095 O O . LYS A 1 259 ? -5.169 -0.661 15.817 1.00 96.00 259 LYS A O 1
ATOM 2100 N N . VAL A 1 260 ? -3.781 0.204 14.285 1.00 96.62 260 VAL A N 1
ATOM 2101 C CA . VAL A 1 260 ? -3.655 1.524 14.938 1.00 96.62 260 VAL A CA 1
ATOM 2102 C C . VAL A 1 260 ? -5.014 2.224 15.074 1.00 96.62 260 VAL A C 1
ATOM 2104 O O . VAL A 1 260 ? -5.270 2.916 16.060 1.00 96.62 260 VAL A O 1
ATOM 2107 N N . SER A 1 261 ? -5.917 2.060 14.102 1.00 96.25 261 SER A N 1
ATOM 2108 C CA . SER A 1 261 ? -7.270 2.621 14.192 1.00 96.25 261 SER A CA 1
ATOM 2109 C C . SER A 1 261 ? -8.096 1.975 15.312 1.00 96.25 261 SER A C 1
ATOM 2111 O O . SER A 1 261 ? -8.843 2.675 16.000 1.00 96.25 261 SER A O 1
ATOM 2113 N N . LEU A 1 262 ? -7.933 0.666 15.531 1.00 94.44 262 LEU A N 1
ATOM 2114 C CA . LEU A 1 262 ? -8.580 -0.067 16.618 1.00 94.44 262 LEU A CA 1
ATOM 2115 C C . LEU A 1 262 ? -8.005 0.338 17.977 1.00 94.44 262 LEU A C 1
ATOM 2117 O O . LEU A 1 262 ? -8.785 0.611 18.885 1.00 94.44 262 LEU A O 1
ATOM 2121 N N . GLU A 1 263 ? -6.680 0.479 18.095 1.00 95.19 263 GLU A N 1
ATOM 2122 C CA . GLU A 1 263 ? -6.012 0.966 19.315 1.00 95.19 263 GLU A CA 1
ATOM 2123 C C . GLU A 1 263 ? -6.558 2.334 19.742 1.00 95.19 263 GLU A C 1
ATOM 2125 O O . GLU A 1 263 ? -6.986 2.506 20.881 1.00 95.19 263 GLU A O 1
ATOM 2130 N N . LYS A 1 264 ? -6.648 3.288 18.805 1.00 96.00 264 LYS A N 1
ATOM 2131 C CA . LYS A 1 264 ? -7.203 4.624 19.081 1.00 96.00 264 LYS A CA 1
ATOM 2132 C C . LYS A 1 264 ? -8.668 4.577 19.518 1.00 96.00 264 LYS A C 1
ATOM 2134 O O . LYS A 1 264 ? -9.079 5.335 20.398 1.00 96.00 264 LYS A O 1
ATOM 2139 N N . ARG A 1 265 ? -9.480 3.715 18.894 1.00 94.00 265 ARG A N 1
ATOM 2140 C CA . ARG A 1 265 ? -10.899 3.547 19.252 1.00 94.00 265 ARG A CA 1
ATOM 2141 C C . ARG A 1 265 ? -11.058 2.942 20.645 1.00 94.00 265 ARG A C 1
ATOM 2143 O O . ARG A 1 265 ? -11.902 3.416 21.400 1.00 94.00 265 ARG A O 1
ATOM 2150 N N . LEU A 1 266 ? -10.249 1.938 20.971 1.00 93.75 266 LEU A N 1
ATOM 2151 C CA . LEU A 1 266 ? -10.226 1.282 22.275 1.00 93.75 266 LEU A CA 1
ATOM 2152 C C . LEU A 1 266 ? -9.785 2.257 23.370 1.00 93.75 266 LEU A C 1
ATOM 2154 O O . LEU A 1 266 ? -10.473 2.392 24.375 1.00 93.75 266 LEU A O 1
ATOM 2158 N N . GLU A 1 267 ? -8.715 3.021 23.143 1.00 94.19 267 GLU A N 1
ATOM 2159 C CA . GLU A 1 267 ? -8.254 4.043 24.089 1.00 94.19 267 GLU A CA 1
ATOM 2160 C C . GLU A 1 267 ? -9.335 5.110 24.344 1.00 94.19 267 GLU A C 1
ATOM 2162 O O . GLU A 1 267 ? -9.615 5.470 25.491 1.00 94.19 267 GLU A O 1
ATOM 2167 N N . GLY A 1 268 ? -9.981 5.602 23.281 1.00 91.31 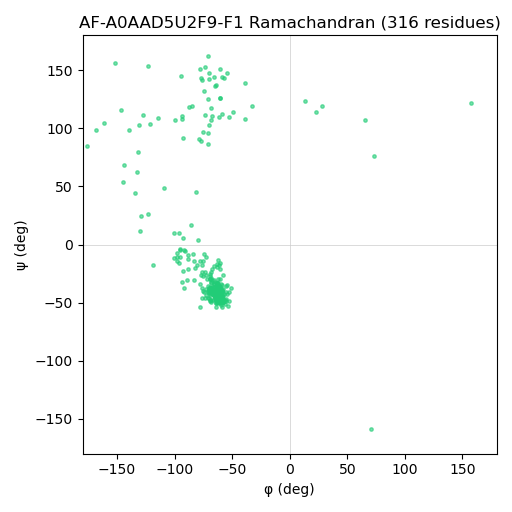268 GLY A N 1
ATOM 2168 C CA . GLY A 1 268 ? -11.063 6.580 23.393 1.00 91.31 268 GLY A CA 1
ATOM 2169 C C . GLY A 1 268 ? -12.274 6.049 24.166 1.00 91.31 268 GLY A C 1
ATOM 2170 O O . GLY A 1 268 ? -12.837 6.762 25.001 1.00 91.31 268 GLY A O 1
ATOM 2171 N N . LEU A 1 269 ? -12.660 4.793 23.924 1.00 92.06 269 LEU A N 1
ATOM 2172 C CA . LEU A 1 269 ? -13.767 4.147 24.626 1.00 92.06 269 LEU A CA 1
ATOM 2173 C C . LEU A 1 269 ? -13.429 3.863 26.095 1.00 92.06 269 LEU A C 1
ATOM 2175 O O . LEU A 1 269 ? -14.256 4.144 26.961 1.00 92.06 269 LEU A O 1
ATOM 2179 N N . GLY A 1 270 ? -12.215 3.390 26.382 1.00 90.12 270 GLY A N 1
ATOM 2180 C CA . GLY A 1 270 ? -11.733 3.147 27.741 1.00 90.12 270 GLY A CA 1
ATOM 2181 C C . GLY A 1 270 ? -11.744 4.417 28.594 1.00 90.12 270 GLY A C 1
ATOM 2182 O O . GLY A 1 270 ? -12.280 4.415 29.702 1.00 90.12 270 GLY A O 1
ATOM 2183 N N . LYS A 1 271 ? -11.271 5.547 28.046 1.00 91.69 271 LYS A N 1
ATOM 2184 C CA . LYS A 1 271 ? -11.365 6.860 28.717 1.00 91.69 271 LYS A CA 1
ATOM 2185 C C . LYS A 1 271 ? -12.814 7.252 29.016 1.00 91.69 271 LYS A C 1
ATOM 2187 O O . LYS A 1 271 ? -13.100 7.792 30.081 1.00 91.69 271 LYS A O 1
ATOM 2192 N N . TYR A 1 272 ? -13.736 6.985 28.090 1.00 88.38 272 TYR A N 1
ATOM 2193 C CA . TYR A 1 272 ? -15.152 7.299 28.279 1.00 88.38 272 TYR A CA 1
ATOM 2194 C C . TYR A 1 272 ? -15.819 6.415 29.347 1.00 88.38 272 TYR A C 1
ATOM 2196 O O . TYR A 1 272 ? -16.578 6.926 30.173 1.00 88.38 272 TYR A O 1
ATOM 2204 N N . LEU A 1 273 ? -15.507 5.116 29.363 1.00 89.06 273 LEU A N 1
ATOM 2205 C CA . LEU A 1 273 ? -15.960 4.172 30.388 1.00 89.06 273 LEU A CA 1
ATOM 2206 C C . LEU A 1 273 ? -15.493 4.583 31.785 1.00 89.06 273 LEU A C 1
ATOM 2208 O O . LEU A 1 273 ? -16.297 4.612 32.715 1.00 89.06 273 LEU A O 1
ATOM 2212 N N . GLU A 1 274 ? -14.231 4.986 31.920 1.00 89.19 274 GLU A N 1
ATOM 2213 C CA . GLU A 1 274 ? -13.674 5.428 33.199 1.00 89.19 274 GLU A CA 1
ATOM 2214 C C . GLU A 1 274 ? -14.405 6.662 33.755 1.00 89.19 274 GLU A C 1
ATOM 2216 O O . GLU A 1 274 ? -14.700 6.744 34.948 1.00 89.19 274 GLU A O 1
ATOM 2221 N N . VAL A 1 275 ? -14.791 7.605 32.889 1.00 87.19 275 VAL A N 1
ATOM 2222 C CA . VAL A 1 275 ? -15.605 8.765 33.293 1.00 87.19 275 VAL A CA 1
ATOM 2223 C C . VAL A 1 275 ? -16.989 8.336 33.788 1.00 87.19 275 VAL A C 1
ATOM 2225 O O . VAL A 1 275 ? -17.479 8.884 34.776 1.00 87.19 275 VAL A O 1
ATOM 2228 N N . ILE A 1 276 ? -17.637 7.370 33.129 1.00 83.50 276 ILE A N 1
ATOM 2229 C CA . ILE A 1 276 ? -18.941 6.854 33.577 1.00 83.50 276 ILE A CA 1
ATOM 2230 C C . ILE A 1 276 ? -18.797 6.157 34.932 1.00 83.50 276 ILE A C 1
ATOM 2232 O O . ILE A 1 276 ? -19.575 6.451 35.841 1.00 83.50 276 ILE A O 1
ATOM 2236 N N . ARG A 1 277 ? -17.769 5.320 35.096 1.00 84.62 277 ARG A N 1
ATOM 2237 C CA . ARG A 1 277 ? -17.510 4.579 36.334 1.00 84.62 277 ARG A CA 1
ATOM 2238 C C . ARG A 1 277 ? -17.256 5.507 37.521 1.00 84.62 277 ARG A C 1
ATOM 2240 O O . ARG A 1 277 ? -17.842 5.309 38.580 1.00 84.62 277 ARG A O 1
ATOM 2247 N N . LYS A 1 278 ? -16.466 6.572 37.344 1.00 85.19 278 LYS A N 1
ATOM 2248 C CA . LYS A 1 278 ? -16.248 7.589 38.392 1.00 85.19 278 LYS A CA 1
ATOM 2249 C C . LYS A 1 278 ? -17.546 8.269 38.828 1.00 85.19 278 LYS A C 1
ATOM 2251 O O . LYS A 1 278 ? -17.745 8.515 40.013 1.00 85.19 278 LYS A O 1
ATOM 2256 N N . VAL A 1 279 ? -18.446 8.552 37.882 1.00 79.44 279 VAL A N 1
ATOM 2257 C CA . VAL A 1 279 ? -19.762 9.134 38.192 1.00 79.44 279 VAL A CA 1
ATOM 2258 C C . VAL A 1 279 ? -20.646 8.143 38.952 1.00 79.44 279 VAL A C 1
ATOM 2260 O O . VAL A 1 279 ? -21.400 8.568 39.822 1.00 79.44 279 VAL A O 1
ATOM 2263 N N . GLU A 1 280 ? -20.582 6.848 38.642 1.00 74.19 280 GLU A N 1
ATOM 2264 C CA . GLU A 1 280 ? -21.301 5.816 39.401 1.00 74.19 280 GLU A CA 1
ATOM 2265 C C . GLU A 1 280 ? -20.788 5.718 40.842 1.00 74.19 280 GLU A C 1
ATOM 2267 O O . GLU A 1 280 ? -21.600 5.808 41.760 1.00 74.19 280 GLU A O 1
ATOM 2272 N N . VAL A 1 281 ? -19.466 5.651 41.043 1.00 74.94 281 VAL A N 1
ATOM 2273 C CA . VAL A 1 281 ? -18.846 5.584 42.380 1.00 74.94 281 VAL A CA 1
ATOM 2274 C C . VAL A 1 281 ? -19.209 6.810 43.226 1.00 74.94 281 VAL A C 1
ATOM 2276 O O . VAL A 1 281 ? -19.719 6.661 44.336 1.00 74.94 281 VAL A O 1
ATOM 2279 N N . ALA A 1 282 ? -19.080 8.019 42.671 1.00 72.06 282 ALA A N 1
ATOM 2280 C CA . ALA A 1 282 ? -19.447 9.250 43.374 1.00 72.06 282 ALA A CA 1
ATOM 2281 C C . ALA A 1 282 ? -20.941 9.301 43.753 1.00 72.06 282 ALA A C 1
ATOM 2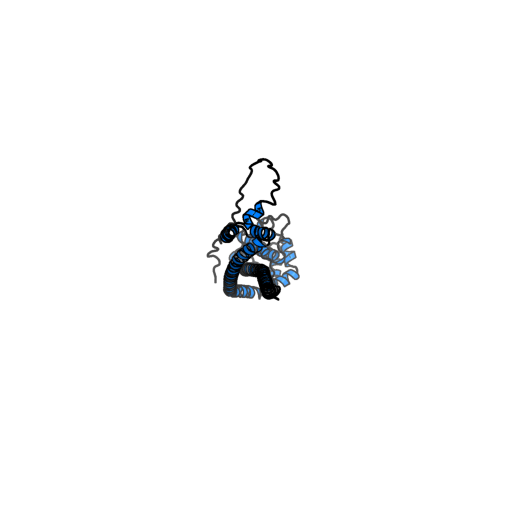283 O O . ALA A 1 282 ? -21.299 9.787 44.825 1.00 72.06 282 ALA A O 1
ATOM 2284 N N . ASN A 1 283 ? -21.832 8.776 42.900 1.00 69.19 283 ASN A N 1
ATOM 2285 C CA . ASN A 1 283 ? -23.254 8.690 43.239 1.00 69.19 283 ASN A CA 1
ATOM 2286 C C . ASN A 1 283 ? -23.508 7.650 44.339 1.00 69.19 283 ASN A C 1
ATOM 2288 O O . ASN A 1 283 ? -24.347 7.893 45.201 1.00 69.19 283 ASN A O 1
ATOM 2292 N N . THR A 1 284 ? -22.804 6.513 44.338 1.00 70.94 284 THR A N 1
ATOM 2293 C CA . THR A 1 284 ? -22.947 5.511 45.406 1.00 70.94 284 THR A CA 1
ATOM 2294 C C . THR A 1 284 ? -22.448 6.032 46.751 1.00 70.94 284 THR A C 1
ATOM 2296 O O . THR A 1 284 ? -23.136 5.860 47.753 1.00 70.94 284 THR A O 1
ATOM 2299 N N . GLU A 1 285 ? -21.324 6.750 46.780 1.00 69.25 285 GLU A N 1
ATOM 2300 C CA . GLU A 1 285 ? -20.785 7.367 47.999 1.00 69.25 285 GLU A CA 1
ATOM 2301 C C . GLU A 1 285 ? -21.720 8.451 48.552 1.00 69.25 285 GLU A C 1
ATOM 2303 O O . GLU A 1 285 ? -21.987 8.478 49.753 1.00 69.25 285 GLU A O 1
ATOM 2308 N N . ALA A 1 286 ? -22.300 9.284 47.679 1.00 60.94 286 ALA A N 1
ATOM 2309 C CA . ALA A 1 286 ? -23.283 10.294 48.071 1.00 60.94 286 ALA A CA 1
ATOM 2310 C C . ALA A 1 286 ? -24.593 9.686 48.607 1.00 60.94 286 ALA A C 1
ATOM 2312 O O . ALA A 1 286 ? -25.223 10.246 49.501 1.00 60.94 286 ALA A O 1
ATOM 2313 N N . VAL A 1 287 ? -25.027 8.535 48.085 1.00 60.62 287 VAL A N 1
ATOM 2314 C CA . VAL A 1 287 ? -26.207 7.833 48.619 1.00 60.62 287 VAL A CA 1
ATOM 2315 C C . VAL A 1 287 ? -25.900 7.228 49.991 1.00 60.62 287 VAL A C 1
ATOM 2317 O O . VAL A 1 287 ? -26.731 7.313 50.895 1.00 60.62 287 VAL A O 1
ATOM 2320 N N . VAL A 1 288 ? -24.703 6.663 50.177 1.00 61.75 288 VAL A N 1
ATOM 2321 C CA . VAL A 1 288 ? -24.270 6.085 51.459 1.00 61.75 288 VAL A CA 1
ATOM 2322 C C . VAL A 1 288 ? -24.103 7.161 52.541 1.00 61.75 288 VAL A C 1
ATOM 2324 O O . VAL A 1 288 ? -24.508 6.928 53.682 1.00 61.75 288 VAL A O 1
ATOM 2327 N N . SER A 1 289 ? -23.581 8.349 52.214 1.00 57.72 289 SER A N 1
ATOM 2328 C CA . SER A 1 289 ? -23.450 9.449 53.183 1.00 57.72 289 SER A CA 1
ATOM 2329 C C . SER A 1 289 ? -24.810 9.963 53.671 1.00 57.72 289 SER A C 1
ATOM 2331 O O . SER A 1 289 ? -25.022 10.064 54.879 1.00 57.72 289 SER A O 1
ATOM 2333 N N . VAL A 1 290 ? -25.778 10.156 52.768 1.00 58.25 290 VAL A N 1
ATOM 2334 C CA . VAL A 1 290 ? -27.154 10.566 53.117 1.00 58.25 290 VAL A CA 1
ATOM 2335 C C . VAL A 1 290 ? -27.865 9.504 53.971 1.00 58.25 290 VAL A C 1
ATOM 2337 O O . VAL A 1 290 ? -28.602 9.827 54.911 1.00 58.25 290 VAL A O 1
ATOM 2340 N N . PHE A 1 291 ? -27.630 8.216 53.700 1.00 50.31 291 PHE A N 1
ATOM 2341 C CA . PHE A 1 291 ? -28.188 7.126 54.511 1.00 50.31 291 PHE A CA 1
ATOM 2342 C C . PHE A 1 291 ? -27.579 7.057 55.922 1.00 50.31 291 PHE A C 1
ATOM 2344 O O . PHE A 1 291 ? -28.265 6.710 56.888 1.00 50.31 291 PHE A O 1
ATOM 2351 N N . ASN A 1 292 ? -26.300 7.407 56.066 1.00 52.72 292 ASN A N 1
ATOM 2352 C CA . ASN A 1 292 ? -25.633 7.451 57.364 1.00 52.72 292 ASN A CA 1
ATOM 2353 C C . ASN A 1 292 ? -26.061 8.676 58.189 1.00 52.72 292 ASN A C 1
ATOM 2355 O O . ASN A 1 292 ? -26.341 8.527 59.378 1.00 52.72 292 ASN A O 1
ATOM 2359 N N . GLU A 1 293 ? -26.230 9.848 57.572 1.00 52.53 293 GLU A N 1
ATOM 2360 C CA . GLU A 1 293 ? -26.750 11.048 58.248 1.00 52.53 293 GLU A CA 1
ATOM 2361 C C . GLU A 1 293 ? -28.189 10.852 58.753 1.00 52.53 293 GLU A C 1
ATOM 2363 O O . GLU A 1 293 ? -28.509 11.172 59.900 1.00 52.53 293 GLU A O 1
ATOM 2368 N N . THR A 1 294 ? -29.057 10.220 57.959 1.00 54.84 294 THR A N 1
ATOM 2369 C CA . THR A 1 294 ? -30.440 9.916 58.375 1.00 54.84 294 THR A CA 1
ATOM 2370 C C . THR A 1 294 ? -30.524 8.865 59.491 1.00 54.84 294 THR A C 1
ATOM 2372 O O . THR A 1 294 ? -31.431 8.927 60.329 1.00 54.84 294 THR A O 1
ATOM 2375 N N . LYS A 1 295 ? -29.560 7.936 59.585 1.00 50.09 295 LYS A N 1
ATOM 2376 C CA . LYS A 1 295 ? -29.418 7.030 60.742 1.00 50.09 295 LYS A CA 1
ATOM 2377 C C . LYS A 1 295 ? -28.959 7.759 62.009 1.00 50.09 295 LYS A C 1
ATOM 2379 O O . LYS A 1 295 ? -29.444 7.427 63.092 1.00 50.09 295 LYS A O 1
ATOM 2384 N N . VAL A 1 296 ? -28.075 8.753 61.897 1.00 51.50 296 VAL A N 1
ATOM 2385 C CA . VAL A 1 296 ? -27.611 9.562 63.041 1.00 51.50 296 VAL A CA 1
ATOM 2386 C C . VAL A 1 296 ? -28.743 10.443 63.591 1.00 51.50 296 VAL A C 1
ATOM 2388 O O . VAL A 1 296 ? -28.941 10.485 64.805 1.00 51.50 296 VAL A O 1
ATOM 2391 N N . VAL A 1 297 ? -29.572 11.037 62.724 1.00 51.00 297 VAL A N 1
ATOM 2392 C CA . VAL A 1 297 ? -30.737 11.856 63.128 1.00 51.00 297 VAL A CA 1
ATOM 2393 C C . VAL A 1 297 ? -31.858 11.025 63.783 1.00 51.00 297 VAL A C 1
ATOM 2395 O O . VAL A 1 297 ? -32.529 11.487 64.710 1.00 51.00 297 VAL A O 1
ATOM 2398 N N . LYS A 1 298 ? -32.049 9.761 63.379 1.00 47.28 298 LYS A N 1
ATOM 2399 C CA . LYS A 1 298 ? -32.991 8.849 64.062 1.00 47.28 298 LYS A CA 1
ATOM 2400 C C . LYS A 1 298 ? -32.489 8.359 65.426 1.00 47.28 298 LYS A C 1
ATOM 2402 O O . LYS A 1 298 ? -33.302 8.055 66.295 1.00 47.28 298 LYS A O 1
ATOM 2407 N N . LYS A 1 299 ? -31.171 8.311 65.656 1.00 48.91 299 LYS A N 1
ATOM 2408 C CA . LYS A 1 299 ? -30.602 7.936 66.964 1.00 48.91 299 LYS A CA 1
ATOM 2409 C C . LYS A 1 299 ? -30.668 9.081 67.985 1.00 48.91 299 LYS A C 1
ATOM 2411 O O . LYS A 1 299 ? -30.906 8.815 69.158 1.00 48.91 299 LYS A O 1
ATOM 2416 N N . SER A 1 300 ? -30.533 10.338 67.553 1.00 47.12 300 SER A N 1
ATOM 2417 C CA . SER A 1 300 ? -30.636 11.517 68.433 1.00 47.12 300 SER A CA 1
ATOM 2418 C C . SER A 1 300 ? -32.079 11.889 68.815 1.00 47.12 300 SER A C 1
ATOM 2420 O O . SER A 1 300 ? -32.304 12.426 69.899 1.00 47.12 300 SER A O 1
ATOM 2422 N N . SER A 1 301 ? -33.071 11.543 67.988 1.00 47.44 301 SER A N 1
ATOM 2423 C CA . SER A 1 301 ? -34.504 11.740 68.288 1.00 47.44 301 SER A CA 1
ATOM 2424 C C . SER A 1 301 ? -35.118 10.646 69.176 1.00 47.44 301 SER A C 1
ATOM 2426 O O . SER A 1 301 ? -36.110 10.895 69.860 1.00 47.44 301 SER A O 1
ATOM 2428 N N . ALA A 1 302 ? -34.506 9.459 69.258 1.00 46.62 302 ALA A N 1
ATOM 2429 C CA . ALA A 1 302 ? -34.928 8.408 70.189 1.00 46.62 302 ALA A CA 1
ATOM 2430 C C . ALA A 1 302 ? -34.502 8.681 71.651 1.00 46.62 302 ALA A C 1
ATOM 2432 O O . ALA A 1 302 ? -35.156 8.207 72.578 1.00 46.62 302 ALA A O 1
ATOM 2433 N N . SER A 1 303 ? -33.453 9.483 71.892 1.00 48.66 303 SER A N 1
ATOM 2434 C CA . SER A 1 303 ? -32.979 9.798 73.254 1.00 48.66 303 SER A CA 1
ATOM 2435 C C . SER A 1 303 ? -33.730 10.936 73.961 1.00 48.66 303 SER A C 1
ATOM 2437 O O . SER A 1 303 ? -33.613 11.080 75.178 1.00 48.66 303 SER A O 1
ATOM 2439 N N . THR A 1 304 ? -34.526 11.738 73.249 1.00 48.66 304 THR A N 1
ATOM 2440 C CA . THR A 1 304 ? -35.292 12.863 73.828 1.00 48.66 304 THR A CA 1
ATOM 2441 C C . THR A 1 304 ? -36.740 12.512 74.180 1.00 48.66 304 THR A C 1
ATOM 2443 O O . THR A 1 304 ? -37.338 13.196 75.008 1.00 48.66 304 THR A O 1
ATOM 2446 N N . SER A 1 305 ? -37.292 11.400 73.677 1.00 44.91 305 SER A N 1
ATOM 2447 C CA . SER A 1 305 ? -38.651 10.956 74.039 1.00 44.91 305 SER A CA 1
ATOM 2448 C C . SER A 1 305 ? -38.743 10.263 75.409 1.00 44.91 305 SER A C 1
ATOM 2450 O O . SER A 1 305 ? -39.846 10.116 75.934 1.00 44.91 305 SER A O 1
ATOM 2452 N N . SER A 1 306 ? -37.624 9.859 76.024 1.00 46.66 306 SER A N 1
ATOM 2453 C CA . SER A 1 306 ? -37.645 9.168 77.326 1.00 46.66 306 SER A CA 1
ATOM 2454 C C . SER A 1 306 ? -37.515 10.098 78.543 1.00 46.66 306 SER A C 1
ATOM 2456 O O . SER A 1 306 ? -37.637 9.626 79.670 1.00 46.66 306 SER A O 1
ATOM 2458 N N . LYS A 1 307 ? -37.299 11.411 78.354 1.00 48.41 307 LYS A N 1
ATOM 2459 C CA . LYS A 1 307 ? -37.201 12.383 79.466 1.00 48.41 307 LYS A CA 1
ATOM 2460 C C . LYS A 1 307 ? -38.492 13.164 79.751 1.00 48.41 307 LYS A C 1
ATOM 2462 O O . LYS A 1 307 ? -38.621 13.705 80.842 1.00 48.41 307 LYS A O 1
ATOM 2467 N N . ASN A 1 308 ? -39.479 13.155 78.849 1.00 44.47 308 ASN A N 1
ATOM 2468 C CA . ASN A 1 308 ? -40.744 13.882 79.051 1.00 44.47 308 ASN A CA 1
ATOM 2469 C C . ASN A 1 308 ? -41.900 13.047 79.624 1.00 44.47 308 ASN A C 1
ATOM 2471 O O . ASN A 1 308 ? -42.939 13.613 79.947 1.00 44.47 308 ASN A O 1
ATOM 2475 N N . LYS A 1 309 ? -41.734 11.732 79.827 1.00 45.94 309 LYS A N 1
ATOM 2476 C CA . LYS A 1 309 ? -42.778 10.886 80.442 1.00 45.94 309 LYS A CA 1
ATOM 2477 C C . LYS A 1 309 ? -42.672 10.761 81.971 1.00 45.94 309 LYS A C 1
ATOM 2479 O O . LYS A 1 309 ? -43.566 10.205 82.590 1.00 45.94 309 LYS A O 1
ATOM 2484 N N . VAL A 1 310 ? -41.620 11.312 82.587 1.00 50.00 310 VAL A N 1
ATOM 2485 C CA . VAL A 1 310 ? -41.391 11.242 84.049 1.00 50.00 310 VAL A CA 1
ATOM 2486 C C . VAL A 1 310 ? -41.861 12.511 84.784 1.00 50.00 310 VAL A C 1
ATOM 2488 O O . VAL A 1 310 ? -41.911 12.535 86.007 1.00 50.00 310 VAL A O 1
ATOM 2491 N N . ARG A 1 311 ? -42.277 13.571 84.074 1.00 46.50 311 ARG A N 1
ATOM 2492 C CA . ARG A 1 311 ? -42.598 14.875 84.694 1.00 46.50 311 ARG A CA 1
ATOM 2493 C C . ARG A 1 311 ? -44.090 15.175 84.912 1.00 46.50 311 ARG A C 1
ATOM 2495 O O . ARG A 1 311 ? -44.420 16.296 85.266 1.00 46.50 311 ARG A O 1
ATOM 2502 N N . MET A 1 312 ? -44.978 14.193 84.736 1.00 47.22 312 MET A N 1
ATOM 2503 C CA . MET A 1 312 ? -46.442 14.348 84.876 1.00 47.22 312 MET A CA 1
ATOM 2504 C C . MET A 1 312 ? -47.063 13.391 85.915 1.00 47.22 312 MET A C 1
ATOM 2506 O O . MET A 1 312 ? -48.230 13.039 85.806 1.00 47.22 312 MET A O 1
ATOM 2510 N N . ALA A 1 313 ? -46.295 12.948 86.918 1.00 47.78 313 ALA A N 1
ATOM 2511 C CA . ALA A 1 313 ? -46.781 12.028 87.958 1.00 47.78 313 ALA A CA 1
ATOM 2512 C C . ALA A 1 313 ? -46.500 12.495 89.401 1.00 47.78 313 ALA A C 1
ATOM 2514 O O . ALA A 1 313 ? -46.425 11.670 90.303 1.00 47.78 313 ALA A O 1
ATOM 2515 N N . LEU A 1 314 ? -46.329 13.800 89.639 1.00 47.62 314 LEU A N 1
ATOM 2516 C CA . LEU A 1 314 ? -46.037 14.335 90.979 1.00 47.62 314 LEU A CA 1
ATOM 2517 C C . LEU A 1 314 ? -46.702 15.703 91.206 1.00 47.62 314 LEU A C 1
ATOM 2519 O O . LEU A 1 314 ? -46.045 16.679 91.536 1.00 47.62 314 LEU A O 1
ATOM 2523 N N . VAL A 1 315 ? -48.020 15.778 90.993 1.00 50.94 315 VAL A N 1
ATOM 2524 C CA . VAL A 1 315 ? -48.893 16.813 91.586 1.00 50.94 315 VAL A CA 1
ATOM 2525 C C . VAL A 1 315 ? -50.244 16.169 91.907 1.00 50.94 315 VAL A C 1
ATOM 2527 O O . VAL A 1 315 ? -51.243 16.404 91.239 1.00 50.94 315 VAL A O 1
ATOM 2530 N N . SER A 1 316 ? -50.262 15.269 92.886 1.00 44.59 316 SER A N 1
ATOM 2531 C CA . SER A 1 316 ? -51.469 14.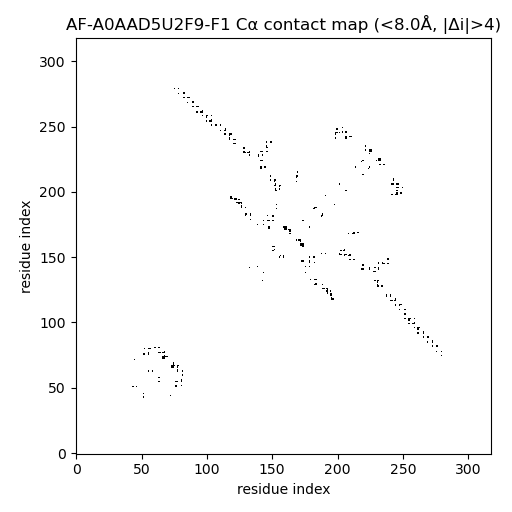931 93.645 1.00 44.59 316 SER A CA 1
ATOM 2532 C C . SER A 1 316 ? -51.046 14.102 94.851 1.00 44.59 316 SER A C 1
ATOM 2534 O O . SER A 1 316 ? -50.756 12.921 94.690 1.00 44.59 316 SER A O 1
ATOM 2536 N N . GLN A 1 317 ? -50.926 14.748 96.012 1.00 41.81 317 GLN A N 1
ATOM 2537 C CA . GLN A 1 317 ? -51.350 14.271 97.336 1.00 41.81 317 GLN A CA 1
ATOM 2538 C C . GLN A 1 317 ? -50.581 14.992 98.455 1.00 41.81 317 GLN A C 1
ATOM 2540 O O . GLN A 1 317 ? -49.361 14.885 98.530 1.00 41.81 317 GLN A O 1
ATOM 2545 N N . VAL A 1 318 ? -51.392 15.633 99.312 1.00 41.00 318 VAL A N 1
ATOM 2546 C CA . VAL A 1 318 ? -51.155 16.175 100.666 1.00 41.00 318 VAL A CA 1
ATOM 2547 C C . VAL A 1 318 ? -50.235 17.387 100.775 1.00 41.00 318 VAL A C 1
ATOM 2549 O O . VAL A 1 318 ? -49.001 17.248 100.674 1.00 41.00 318 VAL A O 1
#

Organism: NCBI:txid447962

Sequence (318 aa):
MIGIKKQLHPINSVSSRKPALSKKLANTKRISTVNTTKSDESLLLNLPSEIILLIFKNLSIVELKKARLLSKYLKSFTNYILNSRLTQINENLEKDLKKSSTSYKELEFSLTPHLSHYRNFLRNLTSNEVTEATWYSSPPAELHTVCTCLCILKFGKSILKPNANLDNPTGSMLGWLEVKKLMGKYSFKNWFQDLRITVEKIKFENIKIVEKLIQQDLNITYERLREVSQPGYKMLIVVAAVLQFGIVNEDILTERRIKVSLEKRLEGLGKYLEVIRKVEVANTEAVVSVFNETKVVKKSSASTSSKNKVRMALVSQV

Foldseek 3Di:
DDDPPPDPDDPDDPDPDDDDDDDDDDDDDDDDDDPDLPPVVVVLVPDPPVVLLVVLLPDDLVVLVVQCPSDPVSVLSSLVSNLVVLVVVLVVLVVVLVVLVVVLVVLCVVLVVLLVVLLVLLQDFALVLLVVLLVDPDADPLLLLLLQLLLCQPVNPPQFDPPDDLVCNPVTGDDSVVSSVSSVDPVSSVCSNCCSVCLVVGDLNSLVSSVVSCVVPPCNDLVNCVVRPVSSSSSVVNNVSSSSSSVSVVVSVVSVVVSVVSVVVSVVSVVVSVVSVVVVVVVVVVVVVVVVVVVVVVVVVVVVVVPPVVPPPPPDDD

Nearest PDB structures (foldseek):
  5ayh-assembly1_A  TM=5.061E-01  e=1.976E-06  Mus musculus
  8ptk-assembly1_e  TM=5.720E-01  e=1.043E-05  Homo sapiens
  7z8f-assembly1_n  TM=5.329E-01  e=9.911E-05  Homo sapiens
  7k5b-assembly1_C  TM=6.027E-01  e=3.055E-04  Tetrahymena thermophila
  8i3j-assembly1_A  TM=4.334E-01  e=8.987E-05  Homo sapiens

Secondary structure (DSSP, 8-state):
---TTS------------------------------TTTHHHHHHSS-HHHHHHHHHHS-HHHHHHHTTT-HHHHHHHHHHHHHHHHHHHHHHHHHHHHHHHHHHHHHHHHHHHHHHHHHHTTS--HHHHHHHHH-SS--HHHHHHHHHHHHHHHGGGGS-TT--TT-GGGGPPPHHHHHHHHHSHHHHHHHHTHHHHGGGS-HHHHHHHHHHHHH-TT--HHHHHHH-HHHHHHHHHHHHHHHHHHHHHHHHHHHHHHHHHHHHHHHHHHHHHHHHHHHHHHHHHHHHHHHHHHHHHHHHHTTTTSSSSSSS-S---

Mean predicted aligned error: 13.83 Å

pLDDT: mean 78.88, std 22.3, range [26.14, 97.56]

InterPro domains:
  IPR001810 F-box domain [PF00646] (44-77)
  IPR001810 F-box domain [PS50181] (41-89)
  IPR026983 Dynein heavy chain [PTHR10676] (87-283)
  IPR036047 F-box-like domain superfamily [SSF81383] (30-78)